Protein AF-A0A922A6X6-F1 (afdb_monomer)

Sequence (298 aa):
MRHSMVESNDSVYAQHLLVNGCGGAFAHPTHVFGGFKESHGVFYECGASYPDKQTSWKLGFKIIGKFKRENWKFDYVAGIIYYMLAFSMFPQCELNHIFEVDSKLGFLRTCFRTLWNAFIDMLEHSYVSLGAVMLLLLVAYKFAPSKVSRTKRLATAILHVSAHLVAALILMLALELGLELFIRHKLSATTSGYEHSLHDHQQYVESPEICHFPPPNGTRAAIEMLWFRHLYHGCAEIIINLMSPIFDVPKFMAVTRNNICKNGMASLSRSETVSYNVCVFVYFWPLTTFVISYVIGF

Nearest PDB structures (foldseek):
  7rtw-assembly1_A  TM=1.618E-01  e=1.318E+00  Mus musculus

Radius of gyration: 24.53 Å; Cα contacts (8 Å, |Δi|>4): 261; chains: 1; bounding box: 58×39×78 Å

Structure (mmCIF, N/CA/C/O backbone):
data_AF-A0A922A6X6-F1
#
_entry.id   AF-A0A922A6X6-F1
#
loop_
_atom_site.group_PDB
_atom_site.id
_atom_site.type_symbol
_atom_site.label_atom_id
_atom_site.label_alt_id
_atom_site.label_comp_id
_atom_site.label_asym_id
_atom_site.label_entity_id
_atom_site.label_seq_id
_atom_site.pdbx_PDB_ins_code
_atom_site.Cartn_x
_atom_site.Cartn_y
_atom_site.Cartn_z
_atom_site.occupancy
_atom_site.B_iso_or_equiv
_atom_site.auth_seq_id
_atom_site.auth_comp_id
_atom_site.auth_asym_id
_atom_site.auth_atom_id
_atom_s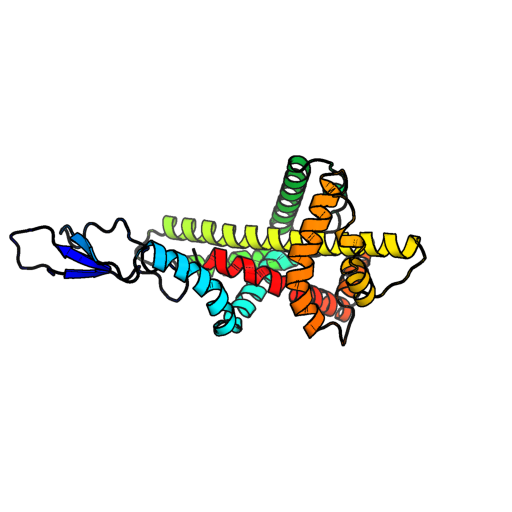ite.pdbx_PDB_model_num
ATOM 1 N N . MET A 1 1 ? -7.893 -5.029 34.201 1.00 71.50 1 MET A N 1
ATOM 2 C CA . MET A 1 1 ? -7.335 -4.126 35.233 1.00 71.50 1 MET A CA 1
ATOM 3 C C . MET A 1 1 ? -8.343 -4.003 36.365 1.00 71.50 1 MET A C 1
ATOM 5 O O . MET A 1 1 ? -9.502 -3.710 36.081 1.00 71.50 1 MET A O 1
ATOM 9 N N . ARG A 1 2 ? -7.939 -4.280 37.610 1.00 75.88 2 ARG A N 1
ATOM 10 C CA . ARG A 1 2 ? -8.780 -4.088 38.797 1.00 75.88 2 ARG A CA 1
ATOM 11 C C . ARG A 1 2 ? -8.631 -2.649 39.257 1.00 75.88 2 ARG A C 1
ATOM 13 O O . ARG A 1 2 ? -7.528 -2.228 39.602 1.00 75.88 2 ARG A O 1
ATOM 20 N N . HIS A 1 3 ? -9.750 -1.948 39.298 1.00 78.31 3 HIS A N 1
ATOM 21 C CA . HIS A 1 3 ? -9.833 -0.649 39.929 1.00 78.31 3 HIS A CA 1
ATOM 22 C C . HIS A 1 3 ? -10.637 -0.751 41.218 1.00 78.31 3 HIS A C 1
ATOM 24 O O . HIS A 1 3 ? -11.588 -1.533 41.297 1.00 78.31 3 HIS A O 1
ATOM 30 N N . SER A 1 4 ? -10.237 0.020 42.216 1.00 82.00 4 SER A N 1
ATOM 31 C CA . SER A 1 4 ? -10.935 0.158 43.486 1.00 82.00 4 SER A CA 1
ATOM 32 C C . SER A 1 4 ? -11.507 1.559 43.570 1.00 82.00 4 SER A C 1
ATOM 34 O O . SER A 1 4 ? -10.863 2.519 43.158 1.00 82.00 4 SER A O 1
ATOM 36 N N . MET A 1 5 ? -12.730 1.660 44.064 1.00 81.00 5 MET A N 1
ATOM 37 C CA . MET A 1 5 ? -13.374 2.940 44.312 1.00 81.00 5 MET A CA 1
ATOM 38 C C . MET A 1 5 ? -12.563 3.752 45.329 1.00 81.00 5 MET A C 1
ATOM 40 O O . MET A 1 5 ? -12.163 3.215 46.363 1.00 81.00 5 MET A O 1
ATOM 44 N N . VAL A 1 6 ? -12.311 5.025 45.025 1.00 80.31 6 VAL A N 1
ATOM 45 C CA . VAL A 1 6 ? -11.754 5.975 45.997 1.00 80.31 6 VAL A CA 1
ATOM 46 C C . VAL A 1 6 ? -12.897 6.350 46.938 1.00 80.31 6 VAL A C 1
ATOM 48 O O . VAL A 1 6 ? -13.979 6.673 46.450 1.00 80.31 6 VAL A O 1
ATOM 51 N N . GLU A 1 7 ? -12.688 6.213 48.251 1.00 69.44 7 GLU A N 1
ATOM 52 C CA . GLU A 1 7 ? -13.723 6.281 49.297 1.00 69.44 7 GLU A CA 1
ATOM 53 C C . GLU A 1 7 ? -14.847 7.287 48.995 1.00 69.44 7 GLU A C 1
ATOM 55 O O . GLU A 1 7 ? -14.631 8.494 48.903 1.00 69.44 7 GLU A O 1
ATOM 60 N N . SER A 1 8 ? -16.072 6.773 48.870 1.00 60.41 8 SER A N 1
ATOM 61 C CA . SER A 1 8 ? -17.296 7.571 48.846 1.00 60.41 8 SER A CA 1
ATOM 62 C C . SER A 1 8 ? -18.316 6.896 49.757 1.00 60.41 8 SER A C 1
ATOM 64 O O . SER A 1 8 ? -18.476 5.677 49.692 1.00 60.41 8 SER A O 1
ATOM 66 N N . ASN A 1 9 ? -19.010 7.681 50.583 1.00 56.94 9 ASN A N 1
ATOM 67 C CA . ASN A 1 9 ? -19.999 7.199 51.556 1.00 56.94 9 ASN A CA 1
ATOM 68 C C . ASN A 1 9 ? -21.251 6.551 50.928 1.00 56.94 9 ASN A C 1
ATOM 70 O O . ASN A 1 9 ? -22.070 6.003 51.662 1.00 56.94 9 ASN A O 1
ATOM 74 N N . ASP A 1 10 ? -21.404 6.582 49.600 1.00 58.78 10 ASP A N 1
ATOM 75 C CA . ASP A 1 10 ? -22.534 5.969 48.901 1.00 58.78 10 ASP A CA 1
ATOM 76 C C . ASP A 1 10 ? -22.231 4.523 48.477 1.00 58.78 10 ASP A C 1
ATOM 78 O O . ASP A 1 10 ? -21.486 4.257 47.531 1.00 58.78 10 ASP A O 1
ATOM 82 N N . SER A 1 11 ? -22.873 3.571 49.160 1.00 59.97 11 SER A N 1
ATOM 83 C CA . SER A 1 11 ? -22.743 2.114 48.974 1.00 59.97 11 SER A CA 1
ATOM 84 C C . SER A 1 11 ? -23.466 1.551 47.740 1.00 59.97 11 SER A C 1
ATOM 86 O O . SER A 1 11 ? -23.558 0.335 47.569 1.00 59.97 11 SER A O 1
ATOM 88 N N . VAL A 1 12 ? -24.000 2.418 46.877 1.00 71.75 12 VAL A N 1
ATOM 89 C CA . VAL A 1 12 ? -24.825 2.022 45.722 1.00 71.75 12 VAL A CA 1
ATOM 90 C C . VAL A 1 12 ? -23.965 1.549 44.539 1.00 71.75 12 VAL A C 1
ATOM 92 O O . VAL A 1 12 ? -24.450 0.831 43.664 1.00 71.75 12 VAL A O 1
ATOM 95 N N . TYR A 1 13 ? -22.680 1.913 44.508 1.00 75.31 13 TYR A N 1
ATOM 96 C CA . TYR A 1 13 ? -21.783 1.649 43.382 1.00 75.31 13 TYR A CA 1
ATOM 97 C C . TYR A 1 13 ? -20.805 0.497 43.642 1.00 75.31 13 TYR A C 1
ATOM 99 O O . TYR A 1 13 ? -20.485 0.147 44.776 1.00 75.31 13 TYR A O 1
ATOM 107 N N . ALA A 1 14 ? -20.323 -0.118 42.558 1.00 79.94 14 ALA A N 1
ATOM 108 C CA . ALA A 1 14 ? -19.426 -1.264 42.636 1.00 79.94 14 ALA A CA 1
ATOM 109 C C . ALA A 1 14 ? -18.075 -0.877 43.259 1.00 79.94 14 ALA A C 1
ATOM 111 O O . ALA A 1 14 ? -17.315 -0.107 42.684 1.00 79.94 14 ALA A O 1
ATOM 112 N N . GLN A 1 15 ? -17.724 -1.491 44.390 1.00 79.81 15 GLN A N 1
ATOM 113 C CA . GLN A 1 15 ? -16.458 -1.229 45.089 1.00 79.81 15 GLN A CA 1
ATOM 114 C C . GLN A 1 15 ? -15.214 -1.604 44.259 1.00 79.81 15 GLN A C 1
ATOM 116 O O . GLN A 1 15 ? -14.139 -1.013 44.412 1.00 79.81 15 GLN A O 1
ATOM 121 N N . HIS A 1 16 ? -15.357 -2.584 43.362 1.00 80.19 16 HIS A N 1
ATOM 122 C CA . HIS A 1 16 ? -14.312 -3.019 42.444 1.00 80.19 16 HIS A CA 1
ATOM 123 C C . HIS A 1 16 ? -14.822 -3.074 41.010 1.00 80.19 16 HIS A C 1
ATOM 125 O O . HIS A 1 16 ? -15.854 -3.683 40.732 1.00 80.19 16 HIS A O 1
ATOM 131 N N . LEU A 1 17 ? -14.044 -2.505 40.088 1.00 77.00 17 LEU A N 1
ATOM 132 C CA . LEU A 1 17 ? -14.357 -2.507 38.666 1.00 77.00 17 LEU A CA 1
ATOM 133 C C . LEU A 1 17 ? -13.261 -3.223 37.877 1.00 77.00 17 LEU A C 1
ATOM 135 O O . LEU A 1 17 ? -12.082 -2.856 37.913 1.00 77.00 17 LEU A O 1
ATOM 139 N N . LEU A 1 18 ? -13.656 -4.272 37.157 1.00 72.12 18 LEU A N 1
ATOM 140 C CA . LEU A 1 18 ? -12.786 -4.975 36.223 1.00 72.12 18 LEU A CA 1
ATOM 141 C C . LEU A 1 18 ? -12.933 -4.334 34.846 1.00 72.12 18 LEU A C 1
ATOM 143 O O . LEU A 1 18 ? -13.860 -4.628 34.098 1.00 72.12 18 LEU A O 1
ATOM 147 N N . VAL A 1 19 ? -11.995 -3.452 34.511 1.00 68.56 19 VAL A N 1
ATOM 148 C CA . VAL A 1 19 ? -11.928 -2.845 33.180 1.00 68.56 19 VAL A CA 1
ATOM 149 C C . VAL A 1 19 ? -11.088 -3.762 32.298 1.00 68.56 19 VAL A C 1
ATOM 151 O O . VAL A 1 19 ? -9.903 -3.991 32.575 1.00 68.56 19 VAL A O 1
ATOM 154 N N . ASN A 1 20 ? -11.690 -4.306 31.245 1.00 63.91 20 ASN A N 1
ATOM 155 C CA . ASN A 1 20 ? -10.934 -4.809 30.102 1.00 63.91 20 ASN A CA 1
ATOM 156 C C . ASN A 1 20 ? -10.598 -3.610 29.202 1.00 63.91 20 ASN A C 1
ATOM 158 O O . ASN A 1 20 ? -11.377 -2.664 29.143 1.00 63.91 20 ASN A O 1
ATOM 162 N N . GLY A 1 21 ? -9.465 -3.622 28.505 1.00 57.69 21 GLY A N 1
ATOM 163 C CA . GLY A 1 21 ? -8.984 -2.513 27.676 1.00 57.69 21 GLY A CA 1
ATOM 164 C C . GLY A 1 21 ? -9.874 -2.117 26.487 1.00 57.69 21 GLY A C 1
ATOM 165 O O . GLY A 1 21 ? -9.366 -1.442 25.606 1.00 57.69 21 GLY A O 1
ATOM 166 N N . CYS A 1 22 ? -11.147 -2.544 26.425 1.00 48.59 22 CYS A N 1
ATOM 167 C CA . CYS A 1 22 ? -12.136 -2.380 25.341 1.00 48.59 22 CYS A CA 1
ATOM 168 C C . CYS A 1 22 ? -11.632 -2.658 23.916 1.00 48.59 22 CYS A C 1
ATOM 170 O O . CYS A 1 22 ? -12.385 -2.479 22.962 1.00 48.59 22 CYS A O 1
ATOM 172 N N . GLY A 1 23 ? -10.402 -3.142 23.761 1.00 47.22 23 GLY A N 1
ATOM 173 C CA . GLY A 1 23 ? -9.891 -3.680 22.524 1.00 47.22 23 GLY A CA 1
ATOM 174 C C . GLY A 1 23 ? -10.610 -4.984 22.251 1.00 47.22 23 GLY A C 1
ATOM 175 O O . GLY A 1 23 ? -10.273 -6.021 22.823 1.00 47.22 23 GLY A O 1
ATOM 176 N N . GLY A 1 24 ? -11.635 -4.923 21.406 1.00 42.31 24 GLY A N 1
ATOM 177 C CA . GLY A 1 24 ? -12.126 -6.115 20.741 1.00 42.31 24 GLY A CA 1
ATOM 178 C C . GLY A 1 24 ? -10.953 -6.861 20.098 1.00 42.31 24 GLY A C 1
ATOM 179 O O . GLY A 1 24 ? -9.994 -6.248 19.642 1.00 42.31 24 GLY A O 1
ATOM 180 N N . ALA A 1 25 ? -11.034 -8.188 20.131 1.00 43.97 25 ALA A N 1
ATOM 181 C CA . ALA A 1 25 ? -10.366 -9.104 19.216 1.00 43.97 25 ALA A CA 1
ATOM 182 C C . ALA A 1 25 ? -8.934 -8.704 18.755 1.00 43.97 25 ALA A C 1
ATOM 184 O O . ALA A 1 25 ? -8.722 -8.208 17.656 1.00 43.97 25 ALA A O 1
ATOM 185 N N . PHE A 1 26 ? -7.951 -9.081 19.583 1.00 50.88 26 PHE A N 1
ATOM 186 C CA . PHE A 1 26 ? -6.649 -9.646 19.174 1.00 50.88 26 PHE A CA 1
ATOM 187 C C . PHE A 1 26 ? -5.415 -8.760 18.935 1.00 50.88 26 PHE A C 1
ATOM 189 O O . PHE A 1 26 ? -4.343 -9.349 18.805 1.00 50.88 26 PHE A O 1
ATOM 196 N N . ALA A 1 27 ? -5.471 -7.425 18.974 1.00 46.50 27 ALA A N 1
ATOM 197 C CA . ALA A 1 27 ? -4.246 -6.630 18.743 1.00 46.50 27 ALA A CA 1
ATOM 198 C C . ALA A 1 27 ? -4.005 -5.426 19.667 1.00 46.50 27 ALA A C 1
ATOM 200 O O . ALA A 1 27 ? -2.890 -4.908 19.709 1.00 46.50 27 ALA A O 1
ATOM 201 N N . HIS A 1 28 ? -4.973 -5.027 20.488 1.00 53.31 28 HIS A N 1
ATOM 202 C CA . HIS A 1 28 ? -4.741 -3.925 21.416 1.00 53.31 28 HIS A CA 1
ATOM 203 C C . HIS A 1 28 ? -3.983 -4.389 22.671 1.00 53.31 28 HIS A C 1
ATOM 205 O O . HIS A 1 28 ? -4.237 -5.490 23.177 1.00 53.31 28 HIS A O 1
ATOM 211 N N . PRO A 1 29 ? -3.088 -3.554 23.236 1.00 50.56 29 PRO A N 1
ATOM 212 C CA . PRO A 1 29 ? -2.546 -3.794 24.566 1.00 50.56 29 PRO A CA 1
ATOM 213 C C . PRO A 1 29 ? -3.699 -4.035 25.543 1.00 50.56 29 PRO A C 1
ATOM 215 O O . PRO A 1 29 ? -4.689 -3.307 25.526 1.00 50.56 29 PRO A O 1
ATOM 218 N N . THR A 1 30 ? -3.573 -4.991 26.464 1.00 53.16 30 THR A N 1
ATOM 219 C CA . THR A 1 30 ? -4.605 -5.214 27.502 1.00 53.16 30 THR A CA 1
ATOM 220 C C . THR A 1 30 ? -4.814 -3.993 28.419 1.00 53.16 30 THR A C 1
ATOM 222 O O . THR A 1 30 ? -5.726 -3.993 29.245 1.00 53.16 30 THR A O 1
ATOM 225 N N . HIS A 1 31 ? -3.992 -2.945 28.263 1.00 56.44 31 HIS A N 1
ATOM 226 C CA . HIS A 1 31 ? -4.016 -1.686 29.010 1.00 56.44 31 HIS A CA 1
ATOM 227 C C . HIS A 1 31 ? -4.144 -0.471 28.082 1.00 56.44 31 HIS A C 1
ATOM 229 O O . HIS A 1 31 ? -3.203 0.307 27.942 1.00 56.44 31 HIS A O 1
ATOM 235 N N . VAL A 1 32 ? -5.300 -0.280 27.444 1.00 51.25 32 VAL A N 1
ATOM 236 C CA . VAL A 1 32 ? -5.561 0.953 26.664 1.00 51.25 32 VAL A CA 1
ATOM 237 C C . VAL A 1 32 ? -6.058 2.107 27.552 1.00 51.25 32 VAL A C 1
ATOM 239 O O . VAL A 1 32 ? -6.014 3.264 27.154 1.00 51.25 32 VAL A O 1
ATOM 242 N N . PHE A 1 33 ? -6.433 1.842 28.809 1.00 56.62 33 PHE A N 1
ATOM 243 C CA . PHE A 1 33 ? -6.951 2.871 29.718 1.00 56.62 33 PHE A CA 1
ATOM 244 C C . PHE A 1 33 ? -6.064 3.120 30.935 1.00 56.62 33 PHE A C 1
ATOM 246 O O . PHE A 1 33 ? -6.513 3.023 32.072 1.00 56.62 33 PHE A O 1
ATOM 253 N N . GLY A 1 34 ? -4.812 3.524 30.711 1.00 56.50 34 GLY A N 1
ATOM 254 C CA . GLY A 1 34 ? -3.978 4.050 31.803 1.00 56.50 34 GLY A CA 1
ATOM 255 C C . GLY A 1 34 ? -4.545 5.320 32.465 1.00 56.50 34 GLY A C 1
ATOM 256 O O . GLY A 1 34 ? -4.043 5.736 33.501 1.00 56.50 34 GLY A O 1
ATOM 257 N N . GLY A 1 35 ? -5.568 5.940 31.862 1.00 59.09 35 GLY A N 1
ATOM 258 C CA . GLY A 1 35 ? -6.251 7.132 32.364 1.00 59.09 35 GLY A CA 1
ATOM 259 C C . GLY A 1 35 ? -7.715 6.921 32.758 1.00 59.09 35 GLY A C 1
ATOM 260 O O . GLY A 1 35 ? -8.424 7.913 32.897 1.00 59.09 35 GLY A O 1
ATOM 261 N N . PHE A 1 36 ? -8.199 5.679 32.902 1.00 72.00 36 PHE A N 1
ATOM 262 C CA . PHE A 1 36 ? -9.541 5.458 33.453 1.00 72.00 36 PHE A CA 1
ATOM 263 C C . PHE A 1 36 ? -9.550 5.869 34.924 1.00 72.00 36 PHE A C 1
ATOM 265 O O . PHE A 1 36 ? -8.834 5.290 35.736 1.00 72.00 36 PHE A O 1
ATOM 272 N N . LYS A 1 37 ? -10.335 6.899 35.240 1.00 75.06 37 LYS A N 1
ATOM 273 C CA . LYS A 1 37 ? -10.433 7.458 36.591 1.00 75.06 37 LYS A CA 1
ATOM 274 C C . LYS A 1 37 ? -11.858 7.525 37.106 1.00 75.06 37 LYS A C 1
ATOM 276 O O . LYS A 1 37 ? -12.025 7.657 38.306 1.00 75.06 37 LYS A O 1
ATOM 281 N N . GLU A 1 38 ? -12.863 7.446 36.237 1.00 80.31 38 GLU A N 1
ATOM 282 C CA . GLU A 1 38 ? -14.249 7.704 36.614 1.00 80.31 38 GLU A CA 1
ATOM 283 C C . GLU A 1 38 ? -15.222 6.805 35.843 1.00 80.31 38 GLU A C 1
ATOM 285 O O . GLU A 1 38 ? -15.046 6.548 34.649 1.00 80.31 38 GLU A O 1
ATOM 290 N N . SER A 1 39 ? -16.262 6.334 36.528 1.00 79.69 39 SER A N 1
ATOM 291 C CA . SER A 1 39 ? -17.401 5.634 35.936 1.00 79.69 39 SER A CA 1
ATOM 292 C C . SER A 1 39 ? -18.653 5.917 36.753 1.00 79.69 39 SER A C 1
ATOM 294 O O . SER A 1 39 ? -18.630 5.790 37.974 1.00 79.69 39 SER A O 1
ATOM 296 N N . HIS A 1 40 ? -19.744 6.292 36.079 1.00 80.38 40 HIS A N 1
ATOM 297 C CA . HIS A 1 40 ? -21.024 6.637 36.714 1.00 80.38 40 HIS A CA 1
ATOM 298 C C . HIS A 1 40 ? -20.897 7.707 37.822 1.00 80.38 40 HIS A C 1
ATOM 300 O O . HIS A 1 40 ? -21.581 7.623 38.835 1.00 80.38 40 HIS A O 1
ATOM 306 N N . GLY A 1 41 ? -20.013 8.701 37.646 1.00 77.62 41 GLY A N 1
ATOM 307 C CA . GLY A 1 41 ? -19.801 9.782 38.621 1.00 77.62 41 GLY A CA 1
ATOM 308 C C . GLY A 1 41 ? -18.892 9.425 39.802 1.00 77.62 41 GLY A C 1
ATOM 309 O O . GLY A 1 41 ? -18.668 10.264 40.669 1.00 77.62 41 GLY A O 1
ATOM 310 N N . VAL A 1 42 ? -18.368 8.195 39.853 1.00 80.69 42 VAL A N 1
ATOM 311 C CA . VAL A 1 42 ? -17.511 7.701 40.938 1.00 80.69 42 VAL A CA 1
ATOM 312 C C . VAL A 1 42 ? -16.073 7.556 40.462 1.00 80.69 42 VAL A C 1
ATOM 314 O O . VAL A 1 42 ? -15.829 7.013 39.380 1.00 80.69 42 VAL A O 1
ATOM 317 N N . PHE A 1 43 ? -15.124 7.992 41.295 1.00 84.38 43 PHE A N 1
ATOM 318 C CA . PHE A 1 43 ? -13.697 7.868 41.021 1.00 84.38 43 PHE A CA 1
ATOM 319 C C . PHE A 1 43 ? -13.139 6.498 41.410 1.00 84.38 43 PHE A C 1
ATOM 321 O O . PHE A 1 43 ? -13.453 5.937 42.460 1.00 84.38 43 PHE A O 1
ATOM 328 N N . TYR A 1 44 ? -12.261 5.979 40.560 1.00 83.75 44 TYR A N 1
ATOM 329 C CA . TYR A 1 44 ? -11.630 4.679 40.703 1.00 83.75 44 TYR A CA 1
ATOM 330 C C . TYR A 1 44 ? -10.115 4.795 40.532 1.00 83.75 44 TYR A C 1
ATOM 332 O O . TYR A 1 44 ? -9.631 5.429 39.594 1.00 83.75 44 TYR A O 1
ATOM 340 N N . GLU A 1 45 ? -9.366 4.115 41.395 1.00 83.56 45 GLU A N 1
ATOM 341 C CA . GLU A 1 45 ? -7.915 3.983 41.308 1.00 83.56 45 GLU A CA 1
ATOM 342 C C . GLU A 1 45 ? -7.528 2.579 40.829 1.00 83.56 45 GLU A C 1
ATOM 344 O O . GLU A 1 45 ? -8.067 1.569 41.288 1.00 83.56 45 GLU A O 1
ATOM 349 N N . CYS A 1 46 ? -6.594 2.491 39.879 1.00 77.81 46 CYS A N 1
ATOM 350 C CA . CYS A 1 46 ? -6.095 1.212 39.378 1.00 77.81 46 CYS A CA 1
ATOM 351 C C . CYS A 1 46 ? -5.185 0.549 40.422 1.00 77.81 46 CYS A C 1
ATOM 353 O O . CYS A 1 46 ? -4.003 0.868 40.507 1.00 77.81 46 CYS A O 1
ATOM 355 N N . GLY A 1 47 ? -5.718 -0.412 41.179 1.00 75.31 47 GLY A N 1
ATOM 356 C CA . GLY A 1 47 ? -4.960 -1.118 42.215 1.00 75.31 47 GLY A CA 1
ATOM 357 C C . GLY A 1 47 ? -4.084 -2.257 41.683 1.00 75.31 47 GLY A C 1
ATOM 358 O O . GLY A 1 47 ? -2.996 -2.489 42.196 1.00 75.31 47 GLY A O 1
ATOM 359 N N . ALA A 1 48 ? -4.537 -2.988 40.655 1.00 76.38 48 ALA A N 1
ATOM 360 C CA . ALA A 1 48 ? -3.762 -4.094 40.085 1.00 76.38 48 ALA A CA 1
ATOM 361 C C . ALA A 1 48 ? -4.043 -4.314 38.593 1.00 76.38 48 ALA A C 1
ATOM 363 O O . ALA A 1 48 ? -5.183 -4.268 38.121 1.00 76.38 48 ALA A O 1
ATOM 364 N N . SER A 1 49 ? -2.995 -4.642 37.842 1.00 74.19 49 SER A N 1
ATOM 365 C CA . SER A 1 49 ? -3.060 -4.898 36.405 1.00 74.19 49 SER A CA 1
ATOM 366 C C . SER A 1 49 ? -2.353 -6.217 36.084 1.00 74.19 49 SER A C 1
ATOM 368 O O . SER A 1 49 ? -1.191 -6.374 36.447 1.00 74.19 49 SER A O 1
ATOM 370 N N . TYR A 1 50 ? -3.034 -7.152 35.416 1.00 67.25 50 TYR A N 1
ATOM 371 C CA . TYR A 1 50 ? -2.437 -8.415 34.972 1.00 67.25 50 TYR A CA 1
ATOM 372 C C . TYR A 1 50 ? -2.616 -8.604 33.455 1.00 67.25 50 TYR A C 1
ATOM 374 O O . TYR A 1 50 ? -3.755 -8.499 32.986 1.00 67.25 50 TYR A O 1
ATOM 382 N N . PRO A 1 51 ? -1.540 -8.888 32.692 1.00 72.81 51 PRO A N 1
ATOM 383 C CA . PRO A 1 51 ? -0.128 -8.720 33.086 1.00 72.81 51 PRO A CA 1
ATOM 384 C C . PRO A 1 51 ? 0.186 -7.246 33.420 1.00 72.81 51 PRO A C 1
ATOM 386 O O . PRO A 1 51 ? -0.665 -6.392 33.192 1.00 72.81 51 PRO A O 1
ATOM 389 N N . ASP A 1 52 ? 1.362 -6.903 33.955 1.00 74.56 52 ASP A N 1
ATOM 390 C CA . ASP A 1 52 ? 1.731 -5.487 34.139 1.00 74.56 52 ASP A CA 1
ATOM 391 C C . ASP A 1 52 ? 1.815 -4.745 32.786 1.00 74.56 52 ASP A C 1
ATOM 393 O O . ASP A 1 52 ? 1.846 -5.364 31.714 1.00 74.56 52 ASP A O 1
ATOM 397 N N . LYS A 1 53 ? 1.828 -3.405 32.809 1.00 72.00 53 LYS A N 1
ATOM 398 C CA . LYS A 1 53 ? 1.800 -2.580 31.588 1.00 72.00 53 LYS A CA 1
ATOM 399 C C . LYS A 1 53 ? 2.953 -2.898 30.633 1.00 72.00 53 LYS A C 1
ATOM 401 O O . LYS A 1 53 ? 2.734 -2.979 29.425 1.00 72.00 53 LYS A O 1
ATOM 406 N N . GLN A 1 54 ? 4.162 -3.093 31.154 1.00 75.31 54 GLN A N 1
ATOM 407 C C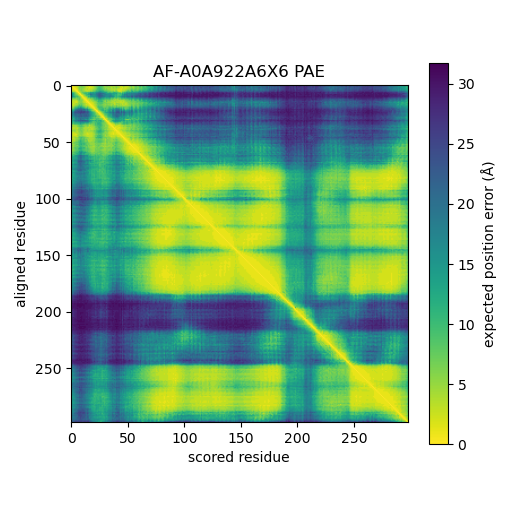A . GLN A 1 54 ? 5.345 -3.342 30.337 1.00 75.31 54 GLN A CA 1
ATOM 408 C C . GLN A 1 54 ? 5.302 -4.746 29.728 1.00 75.31 54 GLN A C 1
ATOM 410 O O . GLN A 1 54 ? 5.590 -4.918 28.541 1.00 75.31 54 GLN A O 1
ATOM 415 N N . THR A 1 55 ? 4.896 -5.744 30.513 1.00 76.69 55 THR A N 1
ATOM 416 C CA . THR A 1 55 ? 4.725 -7.122 30.041 1.00 76.69 55 THR A CA 1
ATOM 417 C C . THR A 1 55 ? 3.613 -7.230 29.004 1.00 76.69 55 THR A C 1
ATOM 419 O O . THR A 1 55 ? 3.807 -7.875 27.978 1.00 76.69 55 THR A O 1
ATOM 422 N N . SER A 1 56 ? 2.483 -6.552 29.204 1.00 72.69 56 SER A N 1
ATOM 423 C CA . SER A 1 56 ? 1.404 -6.473 28.212 1.00 72.69 56 SER A CA 1
ATOM 424 C C . SER A 1 56 ? 1.866 -5.847 26.900 1.00 72.69 56 SER A C 1
ATOM 426 O O . SER A 1 56 ? 1.566 -6.373 25.833 1.00 72.69 56 SER A O 1
ATOM 428 N N . TRP A 1 57 ? 2.647 -4.765 26.964 1.00 69.44 57 TRP A N 1
ATOM 429 C CA . TRP A 1 57 ? 3.168 -4.102 25.770 1.00 69.44 57 TRP A CA 1
ATOM 430 C C . TRP A 1 57 ? 4.113 -5.026 24.990 1.00 69.44 57 TRP A C 1
ATOM 432 O O . TRP A 1 57 ? 3.947 -5.219 23.787 1.00 69.44 57 TRP A O 1
ATOM 442 N N . LYS A 1 58 ? 5.036 -5.702 25.689 1.00 73.81 58 LYS A N 1
ATOM 443 C CA . LYS A 1 58 ? 5.907 -6.737 25.100 1.00 73.81 58 LYS A CA 1
ATOM 444 C C . LYS A 1 58 ? 5.107 -7.906 24.517 1.00 73.81 58 LYS A C 1
ATOM 446 O O . LYS A 1 58 ? 5.478 -8.445 23.475 1.00 73.81 58 LYS A O 1
ATOM 451 N N . LEU A 1 59 ? 4.028 -8.311 25.185 1.00 70.12 59 LEU A N 1
ATOM 452 C CA . LEU A 1 59 ? 3.155 -9.382 24.722 1.00 70.12 59 LEU A CA 1
ATOM 453 C C . LEU A 1 59 ? 2.373 -8.961 23.473 1.00 70.12 59 LEU A C 1
ATOM 455 O O . LEU A 1 59 ? 2.286 -9.760 22.549 1.00 70.12 59 LEU A O 1
ATOM 459 N N . GLY A 1 60 ? 1.902 -7.713 23.394 1.00 67.06 60 GLY A N 1
ATOM 460 C CA . GLY A 1 60 ? 1.251 -7.147 22.210 1.00 67.06 60 GLY A CA 1
ATOM 461 C C . GLY A 1 60 ? 2.119 -7.275 20.956 1.00 67.06 60 GLY A C 1
ATOM 462 O O . GLY A 1 60 ? 1.670 -7.821 19.951 1.00 67.06 60 GLY A O 1
ATOM 463 N N . PHE A 1 61 ? 3.406 -6.919 21.040 1.00 65.00 61 PHE A N 1
ATOM 464 C CA . PHE A 1 61 ? 4.340 -7.103 19.918 1.00 65.00 61 PHE A CA 1
ATOM 465 C C . PHE A 1 61 ? 4.548 -8.569 19.524 1.00 65.00 61 PHE A C 1
ATOM 467 O O . PHE A 1 61 ? 4.663 -8.883 18.342 1.00 65.00 61 PHE A O 1
ATOM 474 N N . LYS A 1 62 ? 4.577 -9.491 20.492 1.00 66.38 62 LYS A N 1
ATOM 475 C CA . LYS A 1 62 ? 4.690 -10.932 20.203 1.00 66.38 62 LYS A CA 1
ATOM 476 C C . LYS A 1 62 ? 3.399 -11.515 19.620 1.00 66.38 62 LYS A C 1
ATOM 478 O O . LYS A 1 62 ? 3.462 -12.443 18.812 1.00 66.38 62 LYS A O 1
ATOM 483 N N . ILE A 1 63 ? 2.242 -10.977 20.008 1.00 62.66 63 ILE A N 1
ATOM 484 C CA . ILE A 1 63 ? 0.935 -11.382 19.485 1.00 62.66 63 ILE A CA 1
ATOM 485 C C . ILE A 1 63 ? 0.832 -11.057 17.998 1.00 62.66 63 ILE A C 1
ATOM 487 O O . ILE A 1 63 ? 0.299 -11.886 17.277 1.00 62.66 63 ILE A O 1
ATOM 491 N N . ILE A 1 64 ? 1.423 -9.960 17.513 1.00 57.62 64 ILE A N 1
ATOM 492 C CA . ILE A 1 64 ? 1.432 -9.624 16.079 1.00 57.62 64 ILE A CA 1
ATOM 493 C C . ILE A 1 64 ? 1.958 -10.790 15.223 1.00 57.62 64 ILE A C 1
ATOM 495 O O . ILE A 1 64 ? 1.308 -11.199 14.264 1.00 57.62 64 ILE A O 1
ATOM 499 N N . GLY A 1 65 ? 3.101 -11.381 15.588 1.00 59.97 65 GLY A N 1
ATOM 500 C CA . GLY A 1 65 ? 3.664 -12.517 14.848 1.00 59.97 65 GLY A CA 1
ATOM 501 C C . GLY A 1 65 ? 2.831 -13.798 14.971 1.00 59.97 65 GLY A C 1
ATOM 502 O O . GLY A 1 65 ? 2.637 -14.514 13.991 1.00 59.97 65 GLY A O 1
ATOM 503 N N . LYS A 1 66 ? 2.298 -14.085 16.166 1.00 64.19 66 LYS A N 1
ATOM 504 C CA . LYS A 1 66 ? 1.472 -15.279 16.412 1.00 64.19 66 LYS A CA 1
ATOM 505 C C . LYS A 1 66 ? 0.100 -15.178 15.736 1.00 64.19 66 LYS A C 1
ATOM 507 O O . LYS A 1 66 ? -0.393 -16.172 15.219 1.00 64.19 66 LYS A O 1
ATOM 512 N N . PHE A 1 67 ? -0.488 -13.985 15.702 1.00 62.53 67 PHE A N 1
ATOM 513 C CA . PHE A 1 67 ? -1.775 -13.700 15.075 1.00 62.53 67 PHE A CA 1
ATOM 514 C C . PHE A 1 67 ? -1.754 -14.055 13.592 1.00 62.53 67 PHE A C 1
ATOM 516 O O . PHE A 1 67 ? -2.652 -14.763 13.148 1.00 62.53 67 PHE A O 1
ATOM 523 N N . LYS A 1 68 ? -0.700 -13.652 12.870 1.00 62.66 68 LYS A N 1
ATOM 524 C CA . LYS A 1 68 ? -0.507 -13.965 11.444 1.00 62.66 68 LYS A CA 1
ATOM 525 C C . LYS A 1 68 ? -0.614 -15.458 11.153 1.00 62.66 68 LYS A C 1
ATOM 527 O O . LYS A 1 68 ? -1.318 -15.874 10.240 1.00 62.66 68 LYS A O 1
ATOM 532 N N . ARG A 1 69 ? 0.049 -16.281 11.969 1.00 65.94 69 ARG A N 1
ATOM 533 C CA . ARG A 1 69 ? 0.042 -17.737 11.790 1.00 65.94 69 ARG A CA 1
ATOM 534 C C . ARG A 1 69 ? -1.353 -18.336 11.971 1.00 65.94 69 ARG A C 1
ATOM 536 O O . ARG A 1 69 ? -1.740 -19.215 11.211 1.00 65.94 69 ARG A O 1
ATOM 543 N N . GLU A 1 70 ? -2.106 -17.854 12.956 1.00 68.44 70 GLU A N 1
ATOM 544 C CA . GLU A 1 70 ? -3.439 -18.385 13.266 1.00 68.44 70 GLU A CA 1
ATOM 545 C C . GLU A 1 70 ? -4.549 -17.766 12.381 1.00 68.44 70 GLU A C 1
ATOM 547 O O . GLU A 1 70 ? -5.586 -18.390 12.169 1.00 68.44 70 GLU A O 1
ATOM 552 N N . ASN A 1 71 ? -4.339 -16.562 11.828 1.00 66.19 71 ASN A N 1
ATOM 553 C CA . ASN A 1 71 ? -5.356 -15.761 11.124 1.00 66.19 71 ASN A CA 1
ATOM 554 C C . ASN A 1 71 ? -4.972 -15.410 9.678 1.00 66.19 71 ASN A C 1
ATOM 556 O O . ASN A 1 71 ? -5.433 -14.407 9.139 1.00 66.19 71 ASN A O 1
ATOM 560 N N . TRP A 1 72 ? -4.190 -16.257 9.012 1.00 72.75 72 TRP A N 1
ATOM 561 C CA . TRP A 1 72 ? -3.733 -16.038 7.631 1.00 72.75 72 TRP A CA 1
ATOM 562 C C . TRP A 1 72 ? -4.869 -15.741 6.624 1.00 72.75 72 TRP A C 1
ATOM 564 O O . TRP A 1 72 ? -4.659 -15.060 5.623 1.00 72.75 72 TRP A O 1
ATOM 574 N N . LYS A 1 73 ? -6.102 -16.203 6.893 1.00 78.56 73 LYS A N 1
ATOM 575 C CA . LYS A 1 73 ? -7.298 -15.884 6.087 1.00 78.56 73 LYS A CA 1
ATOM 576 C C . LYS A 1 73 ? -7.648 -14.394 6.117 1.00 78.56 73 LYS A C 1
ATOM 578 O O . LYS A 1 73 ? -8.085 -13.848 5.108 1.00 78.56 73 LYS A O 1
ATOM 583 N N . PHE A 1 74 ? -7.473 -13.746 7.267 1.00 74.31 74 PHE A N 1
ATOM 584 C CA . PHE A 1 74 ? -7.678 -12.307 7.408 1.00 74.31 74 PHE A CA 1
ATOM 585 C C . PHE A 1 74 ? -6.625 -11.536 6.613 1.00 74.31 74 PHE A C 1
ATOM 587 O O . PHE A 1 74 ? -6.978 -10.619 5.875 1.00 74.31 74 PHE A O 1
ATOM 594 N N . ASP A 1 75 ? -5.366 -11.976 6.679 1.00 76.56 75 ASP A N 1
ATOM 595 C CA . ASP A 1 75 ? -4.276 -11.394 5.892 1.00 76.56 75 ASP A CA 1
ATOM 596 C C . ASP A 1 75 ? -4.539 -11.519 4.385 1.00 76.56 75 ASP A C 1
ATOM 598 O O . ASP A 1 75 ? -4.246 -10.589 3.640 1.00 76.56 75 ASP A O 1
ATOM 602 N N . TYR A 1 76 ? -5.140 -12.621 3.922 1.00 82.31 76 TYR A N 1
ATOM 603 C CA . TYR A 1 76 ? -5.552 -12.777 2.520 1.00 82.31 76 TYR A CA 1
ATOM 604 C C . TYR A 1 76 ? -6.621 -11.767 2.094 1.00 82.31 76 TYR A C 1
ATOM 606 O O . TYR A 1 76 ? -6.460 -11.075 1.090 1.00 82.31 76 TYR A O 1
ATOM 614 N N . VAL A 1 77 ? -7.703 -11.645 2.870 1.00 86.94 77 VAL A N 1
ATOM 615 C CA . VAL A 1 77 ? -8.793 -10.699 2.572 1.00 86.94 77 VAL A CA 1
ATOM 616 C C . VAL A 1 77 ? -8.285 -9.260 2.601 1.00 86.94 77 VAL A C 1
ATOM 618 O O . VAL A 1 77 ? -8.581 -8.476 1.701 1.00 86.94 77 VAL A O 1
ATOM 621 N N . ALA A 1 78 ? -7.491 -8.912 3.610 1.00 84.44 78 ALA A N 1
ATOM 622 C CA . ALA A 1 78 ? -6.898 -7.590 3.717 1.00 84.44 78 ALA A CA 1
ATOM 623 C C . ALA A 1 78 ? -5.890 -7.324 2.582 1.00 84.44 78 ALA A C 1
ATOM 625 O O . ALA A 1 78 ? -5.875 -6.219 2.042 1.00 84.44 78 ALA A O 1
ATOM 626 N N . GLY A 1 79 ? -5.139 -8.338 2.139 1.00 89.19 79 GLY A N 1
ATOM 627 C CA . GLY A 1 79 ? -4.295 -8.266 0.948 1.00 89.19 79 GLY A CA 1
ATOM 628 C C . GLY A 1 79 ? -5.082 -7.951 -0.324 1.00 89.19 79 GLY A C 1
ATOM 629 O O . GLY A 1 79 ? -4.674 -7.078 -1.087 1.00 89.19 79 GLY A O 1
ATOM 630 N N . ILE A 1 80 ? -6.248 -8.581 -0.525 1.00 92.88 80 ILE A N 1
ATOM 631 C CA . ILE A 1 80 ? -7.154 -8.252 -1.641 1.00 92.88 80 ILE A CA 1
ATOM 632 C C . ILE A 1 80 ? -7.619 -6.798 -1.545 1.00 92.88 80 ILE A C 1
ATOM 634 O O . ILE A 1 80 ? -7.573 -6.082 -2.540 1.00 92.88 80 ILE A O 1
ATOM 638 N N . ILE A 1 81 ? -8.042 -6.342 -0.362 1.00 92.62 81 ILE A N 1
ATOM 639 C CA . ILE A 1 81 ? -8.506 -4.960 -0.168 1.00 92.62 81 ILE A CA 1
ATOM 640 C C . ILE A 1 81 ? -7.393 -3.968 -0.516 1.00 92.62 81 ILE A C 1
ATOM 642 O O . ILE A 1 81 ? -7.616 -3.051 -1.300 1.00 92.62 81 ILE A O 1
ATOM 646 N N . TYR A 1 82 ? -6.187 -4.164 0.019 1.00 94.06 82 TYR A N 1
ATOM 647 C CA . TYR A 1 82 ? -5.045 -3.294 -0.260 1.00 94.06 82 TYR A CA 1
ATOM 648 C C . TYR A 1 82 ? -4.652 -3.318 -1.735 1.00 94.06 82 TYR A C 1
ATOM 650 O O . TYR A 1 82 ? -4.320 -2.275 -2.297 1.00 94.06 82 TYR A O 1
ATOM 658 N N . TYR A 1 83 ? -4.703 -4.491 -2.370 1.00 95.56 83 TYR A N 1
ATOM 659 C CA . TYR A 1 83 ? -4.418 -4.606 -3.792 1.00 95.56 83 TYR A CA 1
ATOM 660 C C . TYR A 1 83 ? -5.449 -3.837 -4.610 1.00 95.56 83 TYR A C 1
ATOM 662 O O . TYR A 1 83 ? -5.061 -3.068 -5.476 1.00 95.56 83 TYR A O 1
ATOM 670 N N . MET A 1 84 ? -6.739 -3.942 -4.281 1.00 96.50 84 MET A N 1
ATOM 671 C CA . MET A 1 84 ? -7.794 -3.169 -4.940 1.00 96.50 84 MET A CA 1
ATOM 672 C C . MET A 1 84 ? -7.627 -1.660 -4.738 1.00 96.50 84 MET A C 1
ATOM 674 O O . MET A 1 84 ? -7.862 -0.906 -5.675 1.00 96.50 84 MET A O 1
ATOM 678 N N . LEU A 1 85 ? -7.169 -1.207 -3.564 1.00 96.12 85 LEU A N 1
ATOM 679 C CA . LEU A 1 85 ? -6.865 0.210 -3.326 1.00 96.12 85 LEU A CA 1
ATOM 680 C C . LEU A 1 85 ? -5.756 0.723 -4.257 1.00 96.12 85 LEU A C 1
ATOM 682 O O . LEU A 1 85 ? -5.868 1.826 -4.781 1.00 96.12 85 LEU A O 1
ATOM 686 N N . ALA A 1 86 ? -4.717 -0.075 -4.511 1.00 95.94 86 ALA A N 1
ATOM 687 C CA . ALA A 1 86 ? -3.587 0.311 -5.360 1.00 95.94 86 ALA A CA 1
ATOM 688 C C . ALA A 1 86 ? -3.680 -0.187 -6.816 1.00 95.94 86 ALA A C 1
ATOM 690 O O . ALA A 1 86 ? -2.804 0.127 -7.616 1.00 95.94 86 ALA A O 1
ATOM 691 N N . PHE A 1 87 ? -4.719 -0.949 -7.170 1.00 95.25 87 PHE A N 1
ATOM 692 C CA . PHE A 1 87 ? -4.809 -1.729 -8.409 1.00 95.25 87 PHE A CA 1
ATOM 693 C C . PHE A 1 87 ? -4.535 -0.897 -9.656 1.00 95.25 87 PHE A C 1
ATOM 695 O O . PHE A 1 87 ? -3.714 -1.266 -10.490 1.00 95.25 87 PHE A O 1
ATOM 702 N N . SER A 1 88 ? -5.200 0.252 -9.761 1.00 93.94 88 SER A N 1
ATOM 703 C CA . SER A 1 88 ? -5.103 1.111 -10.937 1.00 93.94 88 SER A CA 1
ATOM 704 C C . SER A 1 88 ? -3.760 1.826 -11.067 1.00 93.94 88 SER A C 1
ATOM 706 O O . SER A 1 88 ? -3.518 2.432 -12.100 1.00 93.94 88 SER A O 1
ATOM 708 N N . MET A 1 89 ? -2.901 1.758 -10.048 1.00 93.94 89 MET A N 1
ATOM 709 C CA . MET A 1 89 ? -1.584 2.394 -10.038 1.00 93.94 89 MET A CA 1
ATOM 710 C C . MET A 1 89 ? -0.471 1.467 -10.532 1.00 93.94 89 MET A C 1
ATOM 712 O O . MET A 1 89 ? 0.675 1.892 -10.630 1.00 93.94 89 MET A O 1
ATOM 716 N N . PHE A 1 90 ? -0.765 0.204 -10.834 1.00 93.25 90 PHE A N 1
ATOM 717 C CA . PHE A 1 90 ? 0.213 -0.701 -11.429 1.00 93.25 90 PHE A CA 1
ATOM 718 C C . PHE A 1 90 ? 0.115 -0.701 -12.964 1.00 93.25 90 PHE A C 1
ATOM 720 O O . PHE A 1 90 ? -0.998 -0.770 -13.489 1.00 93.25 90 PHE A O 1
ATOM 727 N N . PRO A 1 91 ? 1.246 -0.745 -13.697 1.00 92.81 91 PRO A N 1
ATOM 728 C CA . PRO A 1 91 ? 2.625 -0.491 -13.252 1.00 9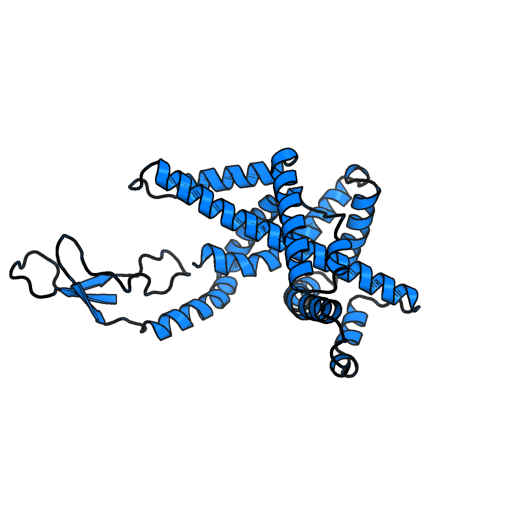2.81 91 PRO A CA 1
ATOM 729 C C . PRO A 1 91 ? 2.963 1.004 -13.130 1.00 92.81 91 PRO A C 1
ATOM 731 O O . PRO A 1 91 ? 2.348 1.846 -13.781 1.00 92.81 91 PRO A O 1
ATOM 734 N N . GLN A 1 92 ? 4.030 1.326 -12.395 1.00 91.94 92 GLN A N 1
ATOM 735 C CA . GLN A 1 92 ? 4.615 2.671 -12.375 1.00 91.94 92 GLN A CA 1
ATOM 736 C C . GLN A 1 92 ? 5.788 2.738 -13.355 1.00 91.94 92 GLN A C 1
ATOM 738 O O . GLN A 1 92 ? 6.827 2.131 -13.118 1.00 91.94 92 GLN A O 1
ATOM 743 N N . CYS A 1 93 ? 5.647 3.474 -14.457 1.00 88.31 93 CYS A N 1
ATOM 744 C CA . CYS A 1 93 ? 6.625 3.452 -15.554 1.00 88.31 93 CYS A CA 1
ATOM 745 C C . CYS A 1 93 ? 7.795 4.430 -15.398 1.00 88.31 93 CYS A C 1
ATOM 747 O O . CYS A 1 93 ? 8.885 4.181 -15.911 1.00 88.31 93 CYS A O 1
ATOM 749 N N . GLU A 1 94 ? 7.599 5.516 -14.657 1.00 84.75 94 GLU A N 1
ATOM 750 C CA . GLU A 1 94 ? 8.616 6.539 -14.430 1.00 84.75 94 GLU A CA 1
ATOM 751 C C . GLU A 1 94 ? 9.139 6.432 -12.998 1.00 84.75 94 GLU A C 1
ATOM 753 O O . GLU A 1 94 ? 8.609 7.059 -12.090 1.00 84.75 94 GLU A O 1
ATOM 758 N N . LEU A 1 95 ? 10.163 5.602 -12.780 1.00 85.69 95 LEU A N 1
ATOM 759 C CA . LEU A 1 95 ? 10.808 5.443 -11.463 1.00 85.69 95 LEU A CA 1
ATOM 760 C C . LEU A 1 95 ? 12.302 5.766 -11.482 1.00 85.69 95 LEU A C 1
ATOM 762 O O . LEU A 1 95 ? 12.949 5.788 -10.434 1.00 85.69 95 LEU A O 1
ATOM 766 N N . ASN A 1 96 ? 12.873 6.007 -12.664 1.00 79.19 96 ASN A N 1
ATOM 767 C CA . ASN A 1 96 ? 14.320 6.089 -12.818 1.00 79.19 96 ASN A CA 1
ATOM 768 C C . ASN A 1 96 ? 14.945 7.240 -12.028 1.00 79.19 96 ASN A C 1
ATOM 770 O O . ASN A 1 96 ? 15.970 7.052 -11.366 1.00 79.19 96 ASN A O 1
ATOM 774 N N . HIS A 1 97 ? 14.257 8.379 -12.033 1.00 80.94 97 HIS A N 1
ATOM 775 C CA . HIS A 1 97 ? 14.624 9.617 -11.354 1.00 80.94 97 HIS A CA 1
ATOM 776 C C . HIS A 1 97 ? 14.716 9.477 -9.828 1.00 80.94 97 HIS A C 1
ATOM 778 O O . HIS A 1 97 ? 15.373 10.289 -9.181 1.00 80.94 97 HIS A O 1
ATOM 784 N N . ILE A 1 98 ? 14.082 8.462 -9.223 1.00 81.62 98 ILE A N 1
ATOM 785 C CA . ILE A 1 98 ? 14.150 8.219 -7.770 1.00 81.62 98 ILE A CA 1
ATOM 786 C C . ILE A 1 98 ? 15.562 7.798 -7.348 1.00 81.62 98 ILE A C 1
ATOM 788 O O . ILE A 1 98 ? 16.032 8.191 -6.280 1.00 81.62 98 ILE A O 1
ATOM 792 N N . PHE A 1 99 ? 16.251 7.036 -8.196 1.00 72.06 99 PHE A N 1
ATOM 793 C CA . PHE A 1 99 ? 17.576 6.482 -7.908 1.00 72.06 99 PHE A CA 1
ATOM 794 C C . PHE A 1 99 ? 18.736 7.362 -8.391 1.00 72.06 99 PHE A C 1
ATOM 796 O O . PHE A 1 99 ? 19.891 7.055 -8.113 1.00 72.06 99 PHE A O 1
ATOM 803 N N . GLU A 1 100 ? 18.452 8.441 -9.120 1.00 75.75 100 GLU A N 1
ATOM 804 C CA . GLU A 1 100 ? 19.458 9.386 -9.631 1.00 75.75 100 GLU A CA 1
ATOM 805 C C . GLU A 1 100 ? 19.895 10.421 -8.580 1.00 75.75 100 GLU A C 1
ATOM 807 O O . GLU A 1 100 ? 20.747 11.261 -8.849 1.00 75.75 100 GLU A O 1
ATOM 812 N N . VAL A 1 101 ? 19.318 10.379 -7.374 1.00 76.44 101 VAL A N 1
ATOM 813 C CA . VAL A 1 101 ? 19.549 11.387 -6.334 1.00 76.44 101 VAL A CA 1
ATOM 814 C C . VAL A 1 101 ? 20.530 10.891 -5.270 1.00 76.44 101 VAL A C 1
ATOM 816 O O . VAL A 1 101 ? 20.261 9.921 -4.567 1.00 76.44 101 VAL A O 1
ATOM 819 N N . ASP A 1 102 ? 21.615 11.637 -5.050 1.00 72.06 102 ASP A N 1
ATOM 820 C CA . ASP A 1 102 ? 22.708 11.250 -4.138 1.00 72.06 102 ASP A CA 1
ATOM 821 C C . ASP A 1 102 ? 22.472 11.597 -2.651 1.00 72.06 102 ASP A C 1
ATOM 823 O O . ASP A 1 102 ? 23.391 11.582 -1.826 1.00 72.06 102 ASP A O 1
ATOM 827 N N . SER A 1 103 ? 21.233 11.893 -2.243 1.00 81.06 103 SER A N 1
ATOM 828 C CA . SER A 1 103 ? 20.910 12.230 -0.846 1.00 81.06 103 SER A CA 1
ATOM 829 C C . SER A 1 103 ? 19.656 11.525 -0.332 1.00 81.06 103 SER A C 1
ATOM 831 O O . SER A 1 103 ? 18.666 11.385 -1.045 1.00 81.06 103 SER A O 1
ATOM 833 N N . LYS A 1 104 ? 19.661 11.142 0.956 1.00 76.94 104 LYS A N 1
ATOM 834 C CA . LYS A 1 104 ? 18.508 10.497 1.619 1.00 76.94 104 LYS A CA 1
ATOM 835 C C . LYS A 1 104 ? 17.251 11.371 1.587 1.00 76.94 104 LYS A C 1
ATOM 837 O O . LYS A 1 104 ? 16.161 10.879 1.315 1.00 76.94 104 LYS A O 1
ATOM 842 N N . LEU A 1 105 ? 17.400 12.670 1.858 1.00 83.81 105 LEU A N 1
ATOM 843 C CA . LEU A 1 105 ? 16.288 13.623 1.806 1.00 83.81 105 LEU A CA 1
ATOM 844 C C . LEU A 1 105 ? 15.764 13.784 0.374 1.00 83.81 105 LEU A C 1
ATOM 846 O O . LEU A 1 105 ? 14.555 13.849 0.171 1.00 83.81 105 LEU A O 1
ATOM 850 N N . GLY A 1 106 ? 16.667 13.820 -0.607 1.00 84.38 106 GLY A N 1
ATOM 851 C CA . GLY A 1 106 ? 16.312 13.859 -2.017 1.00 84.38 106 GLY A CA 1
ATOM 852 C C . GLY A 1 106 ? 15.520 12.625 -2.446 1.00 84.38 106 GLY A C 1
ATOM 853 O O . GLY A 1 106 ? 14.437 12.778 -2.999 1.00 84.38 106 GLY A O 1
ATOM 854 N N . PHE A 1 107 ? 15.981 11.426 -2.080 1.00 84.00 107 PHE A N 1
ATOM 855 C CA . PHE A 1 107 ? 15.251 10.174 -2.295 1.00 84.00 107 PHE A CA 1
ATOM 856 C C . PHE A 1 107 ? 13.840 10.220 -1.689 1.00 84.00 107 PHE A C 1
ATOM 858 O O . PHE A 1 107 ? 12.857 10.003 -2.393 1.00 84.00 107 PHE A O 1
ATOM 865 N N . LEU A 1 108 ? 13.711 10.590 -0.406 1.00 85.50 108 LEU A N 1
ATOM 866 C CA . LEU A 1 108 ? 12.406 10.692 0.264 1.00 85.50 108 LEU A CA 1
ATOM 867 C C . LEU A 1 108 ? 11.477 11.705 -0.414 1.00 85.50 108 LEU A C 1
ATOM 869 O O . LEU A 1 108 ? 10.286 11.440 -0.571 1.00 85.50 108 LEU A O 1
ATOM 873 N N . ARG A 1 109 ? 12.013 12.852 -0.842 1.00 88.88 109 ARG A N 1
ATOM 874 C CA . ARG A 1 109 ? 11.249 13.880 -1.554 1.00 88.88 109 ARG A CA 1
ATOM 875 C C . ARG A 1 109 ? 10.741 13.370 -2.901 1.00 88.88 109 ARG A C 1
ATOM 877 O O . ARG A 1 109 ? 9.594 13.645 -3.253 1.00 88.88 109 ARG A O 1
ATOM 884 N N . THR A 1 110 ? 11.563 12.633 -3.642 1.00 89.00 110 THR A N 1
ATOM 885 C CA . THR A 1 110 ? 11.174 12.067 -4.938 1.00 89.00 110 THR A CA 1
ATOM 886 C C . THR A 1 110 ? 10.162 10.932 -4.775 1.00 89.00 110 THR A C 1
ATOM 888 O O . THR A 1 110 ? 9.177 10.894 -5.514 1.00 89.00 110 THR A O 1
ATOM 891 N N . CYS A 1 111 ? 10.316 10.077 -3.760 1.00 89.56 111 CYS A N 1
ATOM 892 C CA . CYS A 1 111 ? 9.311 9.075 -3.396 1.00 89.56 111 CYS A CA 1
ATOM 893 C C . CYS A 1 111 ? 7.975 9.730 -3.032 1.00 89.56 111 CYS A C 1
ATOM 895 O O . CYS A 1 111 ? 6.940 9.336 -3.558 1.00 89.56 111 CYS A O 1
ATOM 897 N N . PHE A 1 112 ? 7.990 10.774 -2.195 1.00 92.00 112 PHE A N 1
ATOM 898 C CA . PHE A 1 112 ? 6.777 11.509 -1.831 1.00 92.00 112 PHE A CA 1
ATOM 899 C C . PHE A 1 112 ? 6.095 12.135 -3.052 1.00 92.00 112 PHE A C 1
ATOM 901 O O . PHE A 1 112 ? 4.883 12.024 -3.198 1.00 92.00 112 PHE A O 1
ATOM 908 N N . ARG A 1 113 ? 6.864 12.754 -3.957 1.00 93.19 113 ARG A N 1
ATOM 909 C CA . ARG A 1 113 ? 6.325 13.305 -5.208 1.00 93.19 113 ARG A CA 1
ATOM 910 C C . ARG A 1 113 ? 5.670 12.221 -6.064 1.00 93.19 113 ARG A C 1
ATOM 912 O O . ARG A 1 113 ? 4.584 12.440 -6.580 1.00 93.19 113 ARG A O 1
ATOM 919 N N . THR A 1 114 ? 6.312 11.064 -6.186 1.00 93.50 114 THR A N 1
ATOM 920 C CA . THR A 1 114 ? 5.792 9.937 -6.974 1.00 93.50 114 THR A CA 1
ATOM 921 C C . THR A 1 114 ? 4.505 9.384 -6.357 1.00 93.50 114 THR A C 1
ATOM 923 O O . THR A 1 114 ? 3.520 9.205 -7.062 1.00 93.50 114 THR A O 1
ATOM 926 N N . LEU A 1 115 ? 4.463 9.224 -5.028 1.00 93.81 115 LEU A N 1
ATOM 927 C CA . LEU A 1 115 ? 3.246 8.847 -4.298 1.00 93.81 115 LEU A CA 1
ATOM 928 C C . LEU A 1 115 ? 2.116 9.859 -4.487 1.00 93.81 115 LEU A C 1
ATOM 930 O O . LEU A 1 115 ? 0.969 9.466 -4.670 1.00 93.81 115 LEU A O 1
ATOM 934 N N . TRP A 1 116 ? 2.432 11.154 -4.432 1.00 94.62 116 TRP A N 1
ATOM 935 C CA . TRP A 1 116 ? 1.451 12.214 -4.636 1.00 94.62 116 TRP A CA 1
ATOM 936 C C . TRP A 1 116 ? 0.892 12.202 -6.059 1.00 94.62 116 TRP A C 1
ATOM 938 O O . TRP A 1 116 ? -0.318 12.285 -6.235 1.00 94.62 116 TRP A O 1
ATOM 948 N N . ASN A 1 117 ? 1.751 12.035 -7.065 1.00 94.06 117 ASN A N 1
ATOM 949 C CA . ASN A 1 117 ? 1.323 11.930 -8.457 1.00 94.06 117 ASN A CA 1
ATOM 950 C C . ASN A 1 117 ? 0.417 10.711 -8.671 1.00 94.06 117 ASN A C 1
ATOM 952 O O . ASN A 1 117 ? -0.647 10.858 -9.259 1.00 94.06 117 ASN A O 1
ATOM 956 N N . ALA A 1 118 ? 0.784 9.546 -8.125 1.00 93.38 118 ALA A N 1
ATOM 957 C CA . ALA A 1 118 ? -0.068 8.358 -8.156 1.00 93.38 118 ALA A CA 1
ATOM 958 C C . ALA A 1 118 ? -1.414 8.610 -7.452 1.00 93.38 118 ALA A C 1
ATOM 960 O O . ALA A 1 118 ? -2.467 8.245 -7.955 1.00 93.38 118 ALA A O 1
ATOM 961 N N . PHE A 1 119 ? -1.416 9.296 -6.308 1.00 94.69 119 PHE A N 1
ATOM 962 C CA . PHE A 1 119 ? -2.659 9.651 -5.625 1.00 94.69 119 PHE A CA 1
ATOM 963 C C . PHE A 1 119 ? -3.576 10.542 -6.480 1.00 94.69 119 PHE A C 1
ATOM 965 O O . PHE A 1 119 ? -4.777 10.284 -6.536 1.00 94.69 119 PHE A O 1
ATOM 972 N N . ILE A 1 120 ? -3.034 11.565 -7.146 1.00 94.25 120 ILE A N 1
ATOM 973 C CA . ILE A 1 120 ? -3.818 12.430 -8.040 1.00 94.25 120 ILE A CA 1
ATOM 974 C C . ILE A 1 120 ? -4.331 11.641 -9.248 1.00 94.25 120 ILE A C 1
ATOM 976 O O . ILE A 1 120 ? -5.524 11.694 -9.534 1.00 94.25 120 ILE A O 1
ATOM 980 N N . ASP A 1 121 ? -3.478 10.839 -9.885 1.00 92.31 121 ASP A N 1
ATOM 981 C CA . ASP A 1 121 ? -3.871 10.009 -11.027 1.00 92.31 121 ASP A CA 1
ATOM 982 C C . ASP A 1 121 ? -4.981 9.009 -10.664 1.00 92.31 121 ASP A C 1
ATOM 984 O O . ASP A 1 121 ? -5.958 8.838 -11.394 1.00 92.31 121 ASP A O 1
ATOM 988 N N . MET A 1 122 ? -4.905 8.421 -9.467 1.00 94.44 122 MET A N 1
ATOM 989 C CA . MET A 1 122 ? -5.970 7.583 -8.924 1.00 94.44 122 MET A CA 1
ATOM 990 C C . MET A 1 122 ? -7.299 8.349 -8.827 1.00 94.44 122 MET A C 1
ATOM 992 O O . MET A 1 122 ? -8.345 7.801 -9.173 1.00 94.44 122 MET A O 1
ATOM 996 N N . LEU A 1 123 ? -7.293 9.593 -8.348 1.00 92.19 123 LEU A N 1
ATOM 997 C CA . LEU A 1 123 ? -8.521 10.382 -8.219 1.00 92.19 123 LEU A CA 1
ATOM 998 C C . LEU A 1 123 ? -9.117 10.781 -9.573 1.00 92.19 123 LEU A C 1
ATOM 1000 O O . LEU A 1 123 ? -10.339 10.853 -9.690 1.00 92.19 123 LEU A O 1
ATOM 1004 N N . GLU A 1 124 ? -8.275 11.048 -10.567 1.00 92.25 124 GLU A N 1
ATOM 1005 C CA . GLU A 1 124 ? -8.702 11.562 -11.870 1.00 92.25 124 GLU A CA 1
ATOM 1006 C C . GLU A 1 124 ? -9.116 10.450 -12.842 1.00 92.25 124 GLU A C 1
ATOM 1008 O O . GLU A 1 124 ? -10.114 10.591 -13.551 1.00 92.25 124 GLU A O 1
ATOM 1013 N N . HIS A 1 125 ? -8.385 9.332 -12.861 1.00 90.12 125 HIS A N 1
ATOM 1014 C CA . HIS A 1 125 ? -8.475 8.347 -13.942 1.00 90.12 125 HIS A CA 1
ATOM 1015 C C . HIS A 1 125 ? -8.837 6.929 -13.483 1.00 90.12 125 HIS A C 1
ATOM 1017 O O . HIS A 1 125 ? -9.103 6.066 -14.325 1.00 90.12 125 HIS A O 1
ATOM 1023 N N . SER A 1 126 ? -8.881 6.648 -12.173 1.00 91.88 126 SER A N 1
ATOM 1024 C CA . SER A 1 126 ? -9.138 5.285 -11.690 1.00 91.88 126 SER A CA 1
ATOM 1025 C C . SER A 1 126 ? -10.602 5.017 -11.336 1.00 91.88 126 SER A C 1
ATOM 1027 O O . SER A 1 126 ? -11.213 5.705 -10.523 1.00 91.88 126 SER A O 1
ATOM 1029 N N . TYR A 1 127 ? -11.159 3.938 -11.891 1.00 92.62 127 TYR A N 1
ATOM 1030 C CA . TYR A 1 127 ? -12.490 3.443 -11.513 1.00 92.62 127 TYR A CA 1
ATOM 1031 C C . TYR A 1 127 ? -12.424 2.376 -10.415 1.00 92.62 127 TYR A C 1
ATOM 1033 O O . TYR A 1 127 ? -13.228 2.386 -9.484 1.00 92.62 127 TYR A O 1
ATOM 1041 N N . VAL A 1 128 ? -11.464 1.448 -10.510 1.00 94.31 128 VAL A N 1
ATOM 1042 C CA . VAL A 1 128 ? -11.359 0.296 -9.597 1.00 94.31 128 VAL A CA 1
ATOM 1043 C C . VAL A 1 128 ? -10.877 0.741 -8.219 1.00 94.31 128 VAL A C 1
ATOM 1045 O O . VAL A 1 128 ? -11.574 0.519 -7.228 1.00 94.31 128 VAL A O 1
ATOM 1048 N N . SER A 1 129 ? -9.729 1.423 -8.160 1.00 96.50 129 SER A N 1
ATOM 1049 C CA . SER A 1 129 ? -9.164 1.935 -6.907 1.00 96.50 129 SER A CA 1
ATOM 1050 C C . SER A 1 129 ? -10.096 2.932 -6.217 1.00 96.50 129 SER A C 1
ATOM 1052 O O . SER A 1 129 ? -10.350 2.803 -5.018 1.00 96.50 129 SER A O 1
ATOM 1054 N N . LEU A 1 130 ? -10.699 3.863 -6.964 1.00 95.44 130 LEU A N 1
ATOM 1055 C CA . LEU A 1 130 ? -11.688 4.793 -6.414 1.00 95.44 130 LEU A CA 1
ATOM 1056 C C . LEU A 1 130 ? -12.934 4.067 -5.876 1.00 95.44 130 LEU A C 1
ATOM 1058 O O . LEU A 1 130 ? -13.407 4.374 -4.780 1.00 95.44 130 LEU A O 1
ATOM 1062 N N . GLY A 1 131 ? -13.437 3.060 -6.596 1.00 96.06 131 GLY A N 1
ATOM 1063 C CA . GLY A 1 131 ? -14.540 2.215 -6.135 1.00 96.06 131 GLY A CA 1
ATOM 1064 C C . GLY A 1 131 ? -14.216 1.480 -4.830 1.00 96.06 131 GLY A C 1
ATOM 1065 O O . GLY A 1 131 ? -15.044 1.448 -3.916 1.00 96.06 131 GLY A O 1
ATOM 1066 N N . ALA A 1 132 ? -12.995 0.955 -4.701 1.00 96.44 132 ALA A N 1
ATOM 1067 C CA . ALA A 1 132 ? -12.517 0.309 -3.481 1.00 96.44 132 ALA A CA 1
ATOM 1068 C C . ALA A 1 132 ? -12.431 1.292 -2.298 1.00 96.44 132 ALA A C 1
ATOM 1070 O O . ALA A 1 132 ? -12.895 0.969 -1.202 1.00 96.44 132 ALA A O 1
ATOM 1071 N N . VAL A 1 133 ? -11.917 2.508 -2.522 1.00 96.50 133 VAL A N 1
ATOM 1072 C CA . VAL A 1 133 ? -11.877 3.585 -1.513 1.00 96.50 133 VAL A CA 1
ATOM 1073 C C . VAL A 1 133 ? -13.288 3.930 -1.031 1.00 96.50 133 VAL A C 1
ATOM 1075 O O . VAL A 1 133 ? -13.530 4.003 0.175 1.00 96.50 133 VAL A O 1
ATOM 1078 N N . MET A 1 134 ? -14.242 4.087 -1.953 1.00 96.19 134 MET A N 1
ATOM 1079 C CA . MET A 1 134 ? -15.630 4.410 -1.613 1.00 96.19 134 MET A CA 1
ATOM 1080 C C . MET A 1 134 ? -16.317 3.283 -0.839 1.00 96.19 134 MET A C 1
ATOM 1082 O O . MET A 1 134 ? -17.002 3.547 0.151 1.00 96.19 134 MET A O 1
ATOM 1086 N N . LEU A 1 135 ? -16.109 2.026 -1.239 1.00 95.94 135 LEU A N 1
ATOM 1087 C CA . LEU A 1 135 ? -16.632 0.871 -0.512 1.00 95.94 135 LEU A CA 1
ATOM 1088 C C . LEU A 1 135 ? -16.065 0.810 0.912 1.00 95.94 135 LEU A C 1
ATOM 1090 O O . LEU A 1 135 ? -16.825 0.644 1.868 1.00 95.94 135 LEU A O 1
ATOM 1094 N N . LEU A 1 136 ? -14.753 0.997 1.067 1.00 94.56 136 LEU A N 1
ATOM 1095 C CA . LEU A 1 136 ? -14.108 0.992 2.378 1.00 94.56 136 LEU A CA 1
ATOM 1096 C C . LEU A 1 136 ? -14.616 2.142 3.258 1.00 94.56 136 LEU A C 1
ATOM 1098 O O . LEU A 1 136 ? -14.857 1.939 4.446 1.00 94.56 136 LEU A O 1
ATOM 1102 N N . LEU A 1 137 ? -14.865 3.320 2.679 1.00 95.56 137 LEU A N 1
ATOM 1103 C CA . LEU A 1 137 ? -15.455 4.460 3.381 1.00 95.56 137 LEU A CA 1
ATOM 1104 C C . LEU A 1 137 ? -16.878 4.175 3.867 1.00 95.56 137 LEU A C 1
ATOM 1106 O O . LEU A 1 137 ? -17.210 4.494 5.012 1.00 95.56 137 LEU A O 1
ATOM 1110 N N . LEU A 1 138 ? -17.710 3.540 3.037 1.00 95.75 138 LEU A N 1
ATOM 1111 C CA . LEU A 1 138 ? -19.062 3.131 3.422 1.00 95.75 138 LEU A CA 1
ATOM 1112 C C . LEU A 1 138 ? -19.032 2.134 4.581 1.00 95.75 138 LEU A C 1
ATOM 1114 O O . LEU A 1 138 ? -19.770 2.302 5.555 1.00 95.75 138 LEU A O 1
ATOM 1118 N N . VAL A 1 139 ? -18.158 1.129 4.499 1.00 93.38 139 VAL A N 1
ATOM 1119 C CA . VAL A 1 139 ? -17.957 0.146 5.567 1.00 93.38 139 VAL A CA 1
ATOM 1120 C C . VAL A 1 139 ? -17.489 0.853 6.842 1.00 93.38 139 VAL A C 1
ATOM 1122 O O . VAL A 1 139 ? -18.176 0.779 7.859 1.00 93.38 139 VAL A O 1
ATOM 1125 N N . ALA A 1 140 ? -16.409 1.633 6.791 1.00 91.50 140 ALA A N 1
ATOM 1126 C CA . ALA A 1 140 ? -15.871 2.346 7.951 1.00 91.50 140 ALA A CA 1
ATOM 1127 C C . ALA A 1 140 ? -16.914 3.269 8.611 1.00 91.50 140 ALA A C 1
ATOM 1129 O O . ALA A 1 140 ? -17.070 3.279 9.835 1.00 91.50 140 ALA A O 1
ATOM 1130 N N . TYR A 1 141 ? -17.709 3.987 7.813 1.00 93.00 141 TYR A N 1
ATOM 1131 C CA . TYR A 1 141 ? -18.788 4.834 8.320 1.00 93.00 141 TYR A CA 1
ATOM 1132 C C . TYR A 1 141 ? -19.882 4.033 9.043 1.00 93.00 141 TYR A C 1
ATOM 1134 O O . TYR A 1 141 ? -20.400 4.470 10.080 1.00 93.00 141 TYR A O 1
ATOM 1142 N N . LYS A 1 142 ? -20.262 2.867 8.505 1.00 92.12 142 LYS A N 1
ATOM 1143 C CA . LYS A 1 142 ? -21.294 1.993 9.087 1.00 92.12 142 LYS A CA 1
ATOM 1144 C C . LYS A 1 142 ? -20.825 1.316 10.372 1.00 92.12 142 LYS A C 1
ATOM 1146 O O . LYS A 1 142 ? -21.633 1.198 11.289 1.00 92.12 142 LYS A O 1
ATOM 1151 N N . PHE A 1 143 ? -19.550 0.943 10.450 1.00 88.94 143 PHE A N 1
ATOM 1152 C CA . PHE A 1 143 ? -18.944 0.345 11.641 1.00 88.94 143 PHE A CA 1
ATOM 1153 C C . PHE A 1 143 ? -18.718 1.355 12.777 1.00 88.94 143 PHE A C 1
ATOM 1155 O O . PHE A 1 143 ? -18.665 0.963 13.942 1.00 88.94 143 PHE A O 1
ATOM 1162 N N . ALA A 1 144 ? -18.637 2.656 12.475 1.00 85.19 144 ALA A N 1
ATOM 1163 C CA . ALA A 1 144 ? -18.514 3.684 13.504 1.00 85.19 144 ALA A CA 1
ATOM 1164 C C . ALA A 1 144 ? -19.742 3.691 14.453 1.00 85.19 144 ALA A C 1
ATOM 1166 O O . ALA A 1 144 ? -20.883 3.716 13.970 1.00 85.19 144 ALA A O 1
ATOM 1167 N N . PRO A 1 145 ? -19.548 3.728 15.791 1.00 83.44 145 PRO A N 1
ATOM 1168 C CA . PRO A 1 145 ? -20.636 3.603 16.761 1.00 83.44 145 PRO A CA 1
ATOM 1169 C C . PRO A 1 145 ? -21.749 4.637 16.562 1.00 83.44 145 PRO A C 1
ATOM 1171 O O . PRO A 1 145 ? -21.493 5.830 16.399 1.00 83.44 145 PRO A O 1
ATOM 1174 N N . SER A 1 146 ? -23.007 4.199 16.664 1.00 82.44 146 SER A N 1
ATOM 1175 C CA . SER A 1 146 ? -24.186 5.062 16.477 1.00 82.44 146 SER A CA 1
ATOM 1176 C C . SER A 1 146 ? -24.305 6.189 17.508 1.00 82.44 146 SER A C 1
ATOM 1178 O O . SER A 1 146 ? -24.928 7.206 17.220 1.00 82.44 146 SER A O 1
ATOM 1180 N N . LYS A 1 147 ? -23.673 6.030 18.679 1.00 86.19 147 LYS A N 1
ATOM 1181 C CA . LYS A 1 147 ? -23.606 7.036 19.754 1.00 86.19 147 LYS A CA 1
ATOM 1182 C C . LYS A 1 147 ? -22.765 8.267 19.379 1.00 86.19 147 LYS A C 1
ATOM 1184 O O . LYS A 1 147 ? -22.853 9.294 20.043 1.00 86.19 147 LYS A O 1
ATOM 1189 N N . VAL A 1 148 ? -21.934 8.169 18.340 1.00 86.81 148 VAL A N 1
ATOM 1190 C CA . VAL A 1 148 ? -21.077 9.257 17.857 1.00 86.81 148 VAL A CA 1
ATOM 1191 C C . VAL A 1 148 ? -21.836 10.085 16.813 1.00 86.81 148 VAL A C 1
ATOM 1193 O O . VAL A 1 148 ? -22.548 9.537 15.970 1.00 86.81 148 VAL A O 1
ATOM 1196 N N . SER A 1 149 ? -21.683 11.414 16.842 1.00 92.69 149 SER A N 1
ATOM 1197 C CA . SER A 1 149 ? -22.356 12.304 15.884 1.00 92.69 149 SER A CA 1
ATOM 1198 C C . SER A 1 149 ? -21.989 11.971 14.430 1.00 92.69 149 SER A C 1
ATOM 1200 O O . SER A 1 149 ? -20.877 11.522 14.145 1.00 92.69 149 SER A O 1
ATOM 1202 N N . ARG A 1 150 ? -22.909 12.217 13.483 1.00 92.31 150 ARG A N 1
ATOM 1203 C CA . ARG A 1 150 ? -22.710 11.891 12.053 1.00 92.31 150 ARG A CA 1
ATOM 1204 C C . ARG A 1 150 ? -21.422 12.495 11.482 1.00 92.31 150 ARG A C 1
ATOM 1206 O O . ARG A 1 150 ? -20.711 11.806 10.759 1.00 92.31 150 ARG A O 1
ATOM 1213 N N . THR A 1 151 ? -21.100 13.733 11.857 1.00 92.69 151 THR A N 1
ATOM 1214 C CA . THR A 1 151 ? -19.876 14.429 11.433 1.00 92.69 151 THR A CA 1
ATOM 1215 C C . THR A 1 151 ? -18.619 13.748 11.961 1.00 92.69 151 THR A C 1
ATOM 1217 O O . THR A 1 151 ? -17.688 13.514 11.201 1.00 92.69 151 THR A O 1
ATOM 1220 N N . LYS A 1 152 ? -18.601 13.371 13.247 1.00 91.31 152 LYS A N 1
ATOM 1221 C CA . LYS A 1 152 ? -17.460 12.667 13.847 1.00 91.31 152 LYS A CA 1
ATOM 1222 C C . LYS A 1 152 ? -17.275 11.283 13.224 1.00 91.31 152 LYS A C 1
ATOM 1224 O O . LYS A 1 152 ? -16.154 10.916 12.909 1.00 91.31 152 LYS A O 1
ATOM 1229 N N . ARG A 1 153 ? -18.367 10.554 12.966 1.00 92.50 153 ARG A N 1
ATOM 1230 C CA . ARG A 1 153 ? -18.323 9.257 12.266 1.00 92.50 153 ARG A CA 1
ATOM 1231 C C . ARG A 1 153 ? -17.716 9.379 10.873 1.00 92.50 153 ARG A C 1
ATOM 1233 O O . ARG A 1 153 ? -16.872 8.568 10.511 1.00 92.50 153 ARG A O 1
ATOM 1240 N N . LEU A 1 154 ? -18.131 10.394 10.114 1.00 94.12 154 LEU A N 1
ATOM 1241 C CA . LEU A 1 154 ? -17.577 10.661 8.790 1.00 94.12 154 LEU A CA 1
ATOM 1242 C C . LEU A 1 154 ? -16.091 11.026 8.869 1.00 94.12 154 LEU A C 1
ATOM 1244 O O . LEU A 1 154 ? -15.296 10.446 8.142 1.00 94.12 154 LEU A O 1
ATOM 1248 N N . ALA A 1 155 ? -15.706 11.921 9.782 1.00 93.75 155 ALA A N 1
ATOM 1249 C CA . ALA A 1 155 ? -14.311 12.314 9.964 1.00 93.75 155 ALA A CA 1
ATOM 1250 C C . ALA A 1 155 ? -13.413 11.120 10.332 1.00 93.75 155 ALA A C 1
ATOM 1252 O O . ALA A 1 155 ? -12.351 10.947 9.741 1.00 93.75 155 ALA A O 1
ATOM 1253 N N . THR A 1 156 ? -13.855 10.258 11.255 1.00 89.81 156 THR A N 1
ATOM 1254 C CA . THR A 1 156 ? -13.126 9.035 11.620 1.00 89.81 156 THR A CA 1
ATOM 1255 C C . THR A 1 156 ? -13.021 8.066 10.446 1.00 89.81 156 THR A C 1
ATOM 1257 O O . THR A 1 156 ? -11.948 7.515 10.218 1.00 89.81 156 THR A O 1
ATOM 1260 N N . ALA A 1 157 ? -14.099 7.880 9.678 1.00 92.62 157 ALA A N 1
ATOM 1261 C CA . ALA A 1 157 ? -14.086 7.012 8.504 1.00 92.62 157 ALA A CA 1
ATOM 1262 C C . ALA A 1 157 ? -13.109 7.523 7.433 1.00 92.62 157 ALA A C 1
ATOM 1264 O O . ALA A 1 157 ? -12.310 6.741 6.928 1.00 92.62 157 ALA A O 1
ATOM 1265 N N . ILE A 1 158 ? -13.119 8.829 7.142 1.00 95.19 158 ILE A N 1
ATOM 1266 C CA . ILE A 1 158 ? -12.177 9.454 6.203 1.00 95.19 158 ILE A CA 1
ATOM 1267 C C . ILE A 1 158 ? -10.742 9.249 6.685 1.00 95.19 158 ILE A C 1
ATOM 1269 O O . ILE A 1 158 ? -9.928 8.728 5.933 1.00 95.19 158 ILE A O 1
ATOM 1273 N N . LEU A 1 159 ? -10.441 9.586 7.943 1.00 92.75 159 LEU A N 1
ATOM 1274 C CA . LEU A 1 159 ? -9.090 9.454 8.491 1.00 92.75 159 LEU A CA 1
ATOM 1275 C C . LEU A 1 159 ? -8.572 8.009 8.406 1.00 92.75 159 LEU A C 1
ATOM 1277 O O . LEU A 1 159 ? -7.432 7.778 8.009 1.00 92.75 159 LEU A O 1
ATOM 1281 N N . HIS A 1 160 ? -9.423 7.041 8.743 1.00 90.62 160 HIS A N 1
ATOM 1282 C CA . HIS A 1 160 ? -9.089 5.622 8.696 1.00 90.62 160 HIS A CA 1
ATOM 1283 C C . HIS A 1 160 ? -8.839 5.132 7.261 1.00 90.62 160 HIS A C 1
ATOM 1285 O O . HIS A 1 160 ? -7.819 4.498 6.989 1.00 90.62 160 HIS A O 1
ATOM 1291 N N . VAL A 1 161 ? -9.723 5.475 6.319 1.00 93.88 161 VAL A N 1
ATOM 1292 C CA . VAL A 1 161 ? -9.560 5.120 4.899 1.00 93.88 161 VAL A CA 1
ATOM 1293 C C . VAL A 1 161 ? -8.319 5.778 4.306 1.00 93.88 161 VAL A C 1
ATOM 1295 O O . VAL A 1 161 ? -7.571 5.118 3.590 1.00 93.88 161 VAL A O 1
ATOM 1298 N N . SER A 1 162 ? -8.052 7.046 4.632 1.00 93.62 162 SER A N 1
ATOM 1299 C CA . SER A 1 162 ? -6.838 7.743 4.203 1.00 93.62 162 SER A CA 1
ATOM 1300 C C . SER A 1 162 ? -5.577 7.040 4.703 1.00 93.62 162 SER A C 1
ATOM 1302 O O . SER A 1 162 ? -4.630 6.895 3.934 1.00 93.62 162 SER A O 1
ATOM 1304 N N . ALA A 1 163 ? -5.563 6.548 5.946 1.00 91.44 163 ALA A N 1
ATOM 1305 C CA . ALA A 1 163 ? -4.433 5.783 6.471 1.00 91.44 163 ALA A CA 1
ATOM 1306 C C . ALA A 1 163 ? -4.202 4.482 5.681 1.00 91.44 163 ALA A C 1
ATOM 1308 O O . ALA A 1 163 ? -3.071 4.201 5.283 1.00 91.44 163 ALA A O 1
ATOM 1309 N N . HIS A 1 164 ? -5.266 3.725 5.392 1.00 92.31 164 HIS A N 1
ATOM 1310 C CA . HIS A 1 164 ? -5.177 2.516 4.567 1.00 92.31 164 HIS A CA 1
ATOM 1311 C C . HIS A 1 164 ? -4.708 2.811 3.139 1.00 92.31 164 HIS A C 1
ATOM 1313 O O . HIS A 1 164 ? -3.844 2.103 2.624 1.00 92.31 164 HIS A O 1
ATOM 1319 N N . LEU A 1 165 ? -5.230 3.871 2.520 1.00 94.88 165 LEU A N 1
ATOM 1320 C CA . LEU A 1 165 ? -4.862 4.270 1.166 1.00 94.88 165 LEU A CA 1
ATOM 1321 C C . LEU A 1 165 ? -3.390 4.684 1.074 1.00 94.88 165 LEU A C 1
ATOM 1323 O O . LEU A 1 165 ? -2.668 4.182 0.217 1.00 94.88 165 LEU A O 1
ATOM 1327 N N . VAL A 1 166 ? -2.920 5.551 1.977 1.00 93.94 166 VAL A N 1
ATOM 1328 C CA . VAL A 1 166 ? -1.507 5.965 2.023 1.00 93.94 166 VAL A CA 1
ATOM 1329 C C . VAL A 1 166 ? -0.606 4.746 2.191 1.00 93.94 166 VAL A C 1
ATOM 1331 O O . VAL A 1 166 ? 0.398 4.613 1.493 1.00 93.94 166 VAL A O 1
ATOM 1334 N N . ALA A 1 167 ? -0.983 3.822 3.072 1.00 91.62 167 ALA A N 1
ATOM 1335 C CA . ALA A 1 167 ? -0.213 2.612 3.293 1.00 91.62 167 ALA A CA 1
ATOM 1336 C C . ALA A 1 167 ? -0.190 1.697 2.051 1.00 91.62 167 ALA A C 1
ATOM 1338 O O . ALA A 1 167 ? 0.867 1.173 1.704 1.00 91.62 167 ALA A O 1
ATOM 1339 N N . ALA A 1 168 ? -1.314 1.551 1.342 1.00 94.31 168 ALA A N 1
ATOM 1340 C CA . ALA A 1 168 ? -1.385 0.799 0.089 1.00 94.31 168 ALA A CA 1
ATOM 1341 C C . ALA A 1 168 ? -0.510 1.418 -1.016 1.00 94.31 168 ALA A C 1
ATOM 1343 O O . ALA A 1 168 ? 0.219 0.691 -1.688 1.00 94.31 168 ALA A O 1
ATOM 1344 N N . LEU A 1 169 ? -0.510 2.748 -1.163 1.00 94.81 169 LEU A N 1
ATOM 1345 C CA . LEU A 1 169 ? 0.331 3.448 -2.142 1.00 94.81 169 LEU A CA 1
ATOM 1346 C C . LEU A 1 169 ? 1.828 3.328 -1.817 1.00 94.81 169 LEU A C 1
ATOM 1348 O O . LEU A 1 169 ? 2.633 3.116 -2.721 1.00 94.81 169 LEU A O 1
ATOM 1352 N N . ILE A 1 170 ? 2.209 3.401 -0.536 1.00 91.94 170 ILE A N 1
ATOM 1353 C CA . ILE A 1 170 ? 3.599 3.175 -0.102 1.00 91.94 170 ILE A CA 1
ATOM 1354 C C . ILE A 1 170 ? 4.051 1.758 -0.461 1.00 91.94 170 ILE A C 1
ATOM 1356 O O . ILE A 1 170 ? 5.147 1.582 -0.990 1.00 91.94 170 ILE A O 1
ATOM 1360 N N . LEU A 1 171 ? 3.214 0.753 -0.196 1.00 90.38 171 LEU A N 1
ATOM 1361 C CA . LEU A 1 171 ? 3.511 -0.637 -0.544 1.00 90.38 171 LEU A CA 1
ATOM 1362 C C . LEU A 1 171 ? 3.602 -0.850 -2.057 1.00 90.38 171 LEU A C 1
ATOM 1364 O O . LEU A 1 171 ? 4.447 -1.616 -2.512 1.00 90.38 171 LEU A O 1
ATOM 1368 N N . MET A 1 172 ? 2.754 -0.166 -2.829 1.00 93.69 172 MET A N 1
ATOM 1369 C CA . MET A 1 172 ? 2.763 -0.225 -4.291 1.00 93.69 172 MET A CA 1
ATOM 1370 C C . MET A 1 172 ? 4.090 0.308 -4.820 1.00 93.69 172 MET A C 1
ATOM 1372 O O . MET A 1 172 ? 4.786 -0.398 -5.548 1.00 93.69 172 MET A O 1
ATOM 1376 N N . LEU A 1 173 ? 4.494 1.497 -4.359 1.00 91.75 173 LEU A N 1
ATOM 1377 C CA . LEU A 1 173 ? 5.770 2.090 -4.740 1.00 91.75 173 LEU A CA 1
ATOM 1378 C C . LEU A 1 173 ? 6.946 1.210 -4.299 1.00 91.75 173 LEU A C 1
ATOM 1380 O O . LEU A 1 173 ? 7.906 1.050 -5.043 1.00 91.75 173 LEU A O 1
ATOM 1384 N N . ALA A 1 174 ? 6.872 0.605 -3.113 1.00 87.00 174 ALA A N 1
ATOM 1385 C CA . ALA A 1 174 ? 7.903 -0.298 -2.620 1.00 87.00 174 ALA A CA 1
ATOM 1386 C C . ALA A 1 174 ? 8.087 -1.535 -3.522 1.00 87.00 174 ALA A C 1
ATOM 1388 O O . ALA A 1 174 ? 9.223 -1.908 -3.817 1.00 87.00 174 ALA A O 1
ATOM 1389 N N . LEU A 1 175 ? 6.987 -2.140 -3.989 1.00 86.62 175 LEU A N 1
ATOM 1390 C CA . LEU A 1 175 ? 7.021 -3.256 -4.937 1.00 86.62 175 LEU A CA 1
ATOM 1391 C C . LEU A 1 175 ? 7.601 -2.824 -6.292 1.00 86.62 175 LEU A C 1
ATOM 1393 O O . LEU A 1 175 ? 8.502 -3.476 -6.812 1.00 86.62 175 LEU A O 1
ATOM 1397 N N . GLU A 1 176 ? 7.116 -1.711 -6.840 1.00 89.19 176 GLU A N 1
ATOM 1398 C CA . GLU A 1 176 ? 7.540 -1.184 -8.141 1.00 89.19 176 GLU A CA 1
ATOM 1399 C C . GLU A 1 176 ? 9.023 -0.771 -8.156 1.00 89.19 176 GLU A C 1
ATOM 1401 O O . GLU A 1 176 ? 9.748 -1.096 -9.097 1.00 89.19 176 GLU A O 1
ATOM 1406 N N . LEU A 1 177 ? 9.519 -0.150 -7.081 1.00 85.31 177 LEU A N 1
ATOM 1407 C CA . LEU A 1 177 ? 10.949 0.128 -6.903 1.00 85.31 177 LEU A CA 1
ATOM 1408 C C . LEU A 1 177 ? 11.775 -1.161 -6.813 1.00 85.31 177 LEU A C 1
ATOM 1410 O O . LEU A 1 177 ? 12.870 -1.224 -7.369 1.00 85.31 177 LEU A O 1
ATOM 1414 N N . GLY A 1 178 ? 11.252 -2.197 -6.151 1.00 77.62 178 GLY A N 1
ATOM 1415 C CA . GLY A 1 178 ? 11.884 -3.515 -6.108 1.00 77.62 178 GLY A CA 1
ATOM 1416 C C . GLY A 1 178 ? 12.020 -4.149 -7.496 1.00 77.62 178 GLY A C 1
ATOM 1417 O O . GLY A 1 178 ? 13.088 -4.656 -7.838 1.00 77.62 178 GLY A O 1
ATOM 1418 N N . LEU A 1 179 ? 10.971 -4.067 -8.323 1.00 78.88 179 LEU A N 1
ATOM 1419 C CA . LEU A 1 179 ? 10.995 -4.545 -9.712 1.00 78.88 179 LEU A CA 1
ATOM 1420 C C . LEU A 1 179 ? 11.970 -3.744 -10.582 1.00 78.88 179 LEU A C 1
ATOM 1422 O O . LEU A 1 179 ? 12.698 -4.328 -11.384 1.00 78.88 179 LEU A O 1
ATOM 1426 N N . GLU A 1 180 ? 12.014 -2.423 -10.418 1.00 81.50 180 GLU A N 1
ATOM 1427 C CA . GLU A 1 180 ? 12.938 -1.549 -11.146 1.00 81.50 180 GLU A CA 1
ATOM 1428 C C . GLU A 1 180 ? 14.403 -1.873 -10.811 1.00 81.50 180 GLU A C 1
ATOM 1430 O O . GLU A 1 180 ? 15.235 -2.011 -11.709 1.00 81.50 180 GLU A O 1
ATOM 1435 N N . LEU A 1 181 ? 14.720 -2.086 -9.530 1.00 73.69 181 LEU A N 1
ATOM 1436 C CA . LEU A 1 181 ? 16.049 -2.535 -9.106 1.00 73.69 181 LEU A CA 1
ATOM 1437 C C . LEU A 1 181 ? 16.395 -3.910 -9.678 1.00 73.69 181 LEU A C 1
A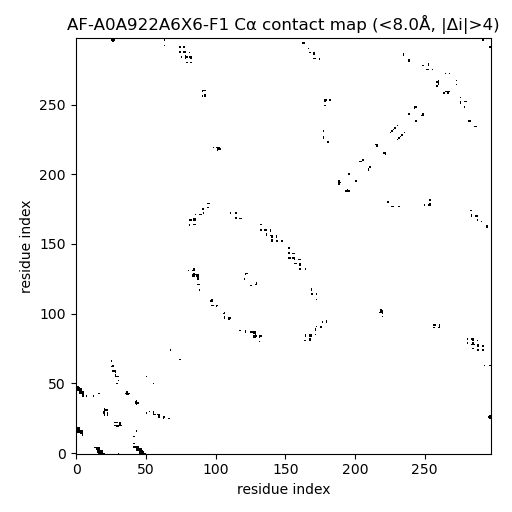TOM 1439 O O . LEU A 1 181 ? 17.498 -4.098 -10.191 1.00 73.69 181 LEU A O 1
ATOM 1443 N N . PHE A 1 182 ? 15.452 -4.854 -9.648 1.00 71.50 182 PHE A N 1
ATOM 1444 C CA . PHE A 1 182 ? 15.642 -6.181 -10.229 1.00 71.50 182 PHE A CA 1
ATOM 1445 C C . PHE A 1 182 ? 15.990 -6.113 -11.725 1.00 71.50 182 PHE A C 1
ATOM 1447 O O . PHE A 1 182 ? 16.944 -6.755 -12.171 1.00 71.50 182 PHE A O 1
ATOM 1454 N N . ILE 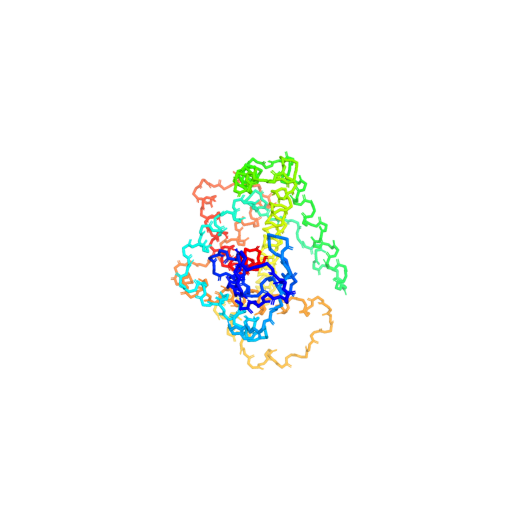A 1 183 ? 15.268 -5.290 -12.495 1.00 71.88 183 ILE A N 1
ATOM 1455 C CA . ILE A 1 183 ? 15.545 -5.050 -13.919 1.00 71.88 183 ILE A CA 1
ATOM 1456 C C . ILE A 1 183 ? 16.957 -4.489 -14.101 1.00 71.88 183 ILE A C 1
ATOM 1458 O O . ILE A 1 183 ? 17.742 -5.039 -14.874 1.00 71.88 183 ILE A O 1
ATOM 1462 N N . ARG A 1 184 ? 17.305 -3.427 -13.368 1.00 68.81 184 ARG A N 1
ATOM 1463 C CA . ARG A 1 184 ? 18.606 -2.753 -13.479 1.00 68.81 184 ARG A CA 1
ATOM 1464 C C . ARG A 1 184 ? 19.771 -3.685 -13.178 1.00 68.81 184 ARG A C 1
ATOM 1466 O O . ARG A 1 184 ? 20.712 -3.747 -13.963 1.00 68.81 184 ARG A O 1
ATOM 1473 N N . HIS A 1 185 ? 19.704 -4.444 -12.087 1.00 63.81 185 HIS A N 1
ATOM 1474 C CA . HIS A 1 185 ? 20.778 -5.368 -11.723 1.00 63.81 185 HIS A CA 1
ATOM 1475 C C . HIS A 1 185 ? 20.914 -6.526 -12.720 1.00 63.81 185 HIS A C 1
ATOM 1477 O O . HIS A 1 185 ? 22.036 -6.910 -13.049 1.00 63.81 185 HIS A O 1
ATOM 1483 N N . LYS A 1 186 ? 19.806 -7.030 -13.281 1.00 62.50 186 LYS A N 1
ATOM 1484 C CA . LYS A 1 186 ? 19.852 -8.065 -14.322 1.00 62.50 186 LYS A CA 1
ATOM 1485 C C . LYS A 1 186 ? 20.434 -7.550 -15.641 1.00 62.50 186 LYS A C 1
ATOM 1487 O O . LYS A 1 186 ? 21.242 -8.246 -16.256 1.00 62.50 186 LYS A O 1
ATOM 1492 N N . LEU A 1 187 ? 20.075 -6.336 -16.070 1.00 48.41 187 LEU A N 1
ATOM 1493 C CA . LEU A 1 187 ? 20.694 -5.703 -17.243 1.00 48.41 187 LEU A CA 1
ATOM 1494 C C . LEU A 1 187 ? 22.196 -5.469 -17.029 1.00 48.41 187 LEU A C 1
ATOM 1496 O O . LEU A 1 187 ? 22.988 -5.760 -17.928 1.00 48.41 187 LEU A O 1
ATOM 1500 N N . SER A 1 188 ? 22.602 -5.026 -15.837 1.00 46.56 188 SER A N 1
ATOM 1501 C CA . SER A 1 188 ? 24.019 -4.880 -15.490 1.00 46.56 188 SER A CA 1
ATOM 1502 C C . SER A 1 188 ? 24.773 -6.215 -15.566 1.00 46.56 188 SER A C 1
ATOM 1504 O O . SER A 1 188 ? 25.850 -6.262 -16.153 1.00 46.56 188 SER A O 1
ATOM 1506 N N . ALA A 1 189 ? 24.186 -7.313 -15.074 1.00 48.09 189 ALA A N 1
ATOM 1507 C CA . ALA A 1 189 ? 24.783 -8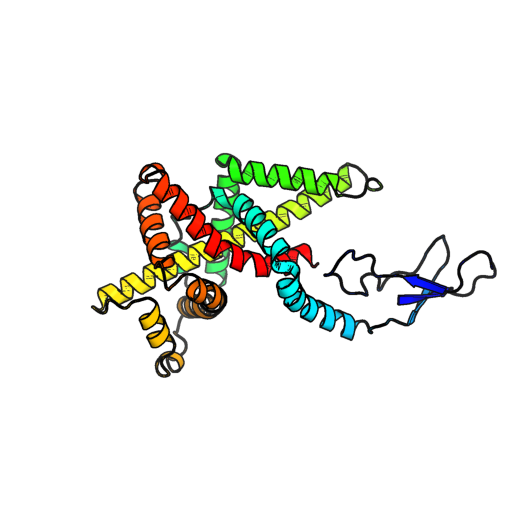.652 -15.155 1.00 48.09 189 ALA A CA 1
ATOM 1508 C C . ALA A 1 189 ? 24.879 -9.189 -16.601 1.00 48.09 189 ALA A C 1
ATOM 1510 O O . ALA A 1 189 ? 25.903 -9.750 -16.999 1.00 48.09 189 ALA A O 1
ATOM 1511 N N . THR A 1 190 ? 23.851 -8.939 -17.421 1.00 43.06 190 THR A N 1
ATOM 1512 C CA . THR A 1 190 ? 23.820 -9.352 -18.839 1.00 43.06 190 THR A CA 1
ATOM 1513 C C . THR A 1 190 ? 24.895 -8.621 -19.657 1.00 43.06 190 THR A C 1
ATOM 1515 O O . THR A 1 190 ? 25.517 -9.206 -20.539 1.00 43.06 190 THR A O 1
ATOM 1518 N N . THR A 1 191 ? 25.180 -7.358 -19.319 1.00 38.03 191 THR A N 1
ATOM 1519 C CA . THR A 1 191 ? 26.226 -6.550 -19.976 1.00 38.03 191 THR A CA 1
ATOM 1520 C C . THR A 1 191 ? 27.641 -7.043 -19.637 1.00 38.03 191 THR A C 1
ATOM 1522 O O . THR A 1 191 ? 28.557 -6.887 -20.440 1.00 38.03 191 THR A O 1
ATOM 1525 N N . SER A 1 192 ? 27.823 -7.701 -18.485 1.00 44.12 192 SER A N 1
ATOM 1526 C CA . SER A 1 192 ? 29.079 -8.358 -18.087 1.00 44.12 192 SER A CA 1
ATOM 1527 C C . SER A 1 192 ? 29.254 -9.795 -18.611 1.00 44.12 192 SER A C 1
ATOM 1529 O O . SER A 1 192 ? 30.205 -10.469 -18.224 1.00 44.12 192 SER A O 1
ATOM 1531 N N . GLY A 1 193 ? 28.363 -10.280 -19.487 1.00 35.12 193 GLY A N 1
ATOM 1532 C CA . GLY A 1 193 ? 28.488 -11.594 -20.136 1.00 35.12 193 GLY A CA 1
ATOM 1533 C C . GLY A 1 193 ? 28.095 -12.804 -19.277 1.00 35.12 193 GLY A C 1
ATOM 1534 O O . GLY A 1 193 ? 28.293 -13.934 -19.711 1.00 35.12 193 GLY A O 1
ATOM 1535 N N . TYR A 1 194 ? 27.517 -12.590 -18.092 1.00 40.38 194 TYR A N 1
ATOM 1536 C CA . TYR A 1 194 ? 27.044 -13.652 -17.201 1.00 40.38 194 TYR A CA 1
ATOM 1537 C C . TYR A 1 194 ? 25.507 -13.638 -17.135 1.00 40.38 194 TYR A C 1
ATOM 1539 O O . TYR A 1 194 ? 24.903 -12.889 -16.365 1.00 40.38 194 TYR A O 1
ATOM 1547 N N . GLU A 1 195 ? 24.852 -14.467 -17.954 1.00 36.94 195 GLU A N 1
ATOM 1548 C CA . GLU A 1 195 ? 23.423 -14.768 -17.806 1.00 36.94 195 GLU A CA 1
ATOM 1549 C C . GLU A 1 195 ? 23.229 -15.757 -16.652 1.00 36.94 195 GLU A C 1
ATOM 1551 O O . GLU A 1 195 ? 23.326 -16.967 -16.829 1.00 36.94 195 GLU A O 1
ATOM 1556 N N . HIS A 1 196 ? 22.949 -15.243 -15.458 1.00 44.03 196 HIS A N 1
ATOM 1557 C CA . HIS A 1 196 ? 22.655 -16.072 -14.293 1.00 44.03 196 HIS A CA 1
ATOM 1558 C C . HIS A 1 196 ? 21.170 -16.013 -13.912 1.00 44.03 196 HIS A C 1
ATOM 1560 O O . HIS A 1 196 ? 20.512 -14.968 -13.987 1.00 44.03 196 HIS A O 1
ATOM 1566 N N . SER A 1 197 ? 20.626 -17.176 -13.546 1.00 49.06 197 SER A N 1
ATOM 1567 C CA . SER A 1 197 ? 19.259 -17.344 -13.047 1.00 49.06 197 SER A CA 1
ATOM 1568 C C . SER A 1 197 ? 19.088 -16.668 -11.673 1.00 49.06 197 SER A C 1
ATOM 1570 O O . SER A 1 197 ? 20.073 -16.340 -11.012 1.00 49.06 197 SER A O 1
ATOM 1572 N N . LEU A 1 198 ? 17.845 -16.450 -11.214 1.00 44.28 198 LEU A N 1
ATOM 1573 C CA . LEU A 1 198 ? 17.563 -15.860 -9.889 1.00 44.28 198 LEU A CA 1
ATOM 1574 C C . LEU A 1 198 ? 18.295 -16.611 -8.754 1.00 44.28 198 LEU A C 1
ATOM 1576 O O . LEU A 1 198 ? 18.771 -15.982 -7.814 1.00 44.28 198 LEU A O 1
ATOM 1580 N N . HIS A 1 199 ? 18.433 -17.934 -8.891 1.00 42.34 199 HIS A N 1
ATOM 1581 C CA . HIS A 1 199 ? 19.119 -18.817 -7.946 1.00 42.34 199 HIS A CA 1
ATOM 1582 C C . HIS A 1 199 ? 20.631 -18.544 -7.877 1.00 42.34 199 HIS A C 1
ATOM 1584 O O . HIS A 1 199 ? 21.212 -18.482 -6.797 1.00 42.34 199 HIS A O 1
ATOM 1590 N N . ASP A 1 200 ? 21.269 -18.307 -9.021 1.00 43.16 200 ASP A N 1
ATOM 1591 C CA . ASP A 1 200 ? 22.706 -18.027 -9.086 1.00 43.16 200 ASP A CA 1
ATOM 1592 C C . ASP A 1 200 ? 23.041 -16.618 -8.585 1.00 43.16 200 ASP A C 1
ATOM 1594 O O . ASP A 1 200 ? 24.080 -16.408 -7.966 1.00 43.16 200 ASP A O 1
ATOM 1598 N N . HIS A 1 201 ? 22.151 -15.642 -8.804 1.00 47.53 201 HIS A N 1
ATOM 1599 C CA . HIS A 1 201 ? 22.319 -14.304 -8.233 1.00 47.53 201 HIS A CA 1
ATOM 1600 C C . HIS A 1 201 ? 22.218 -14.335 -6.705 1.00 47.53 201 HIS A C 1
ATOM 1602 O O . HIS A 1 201 ? 22.965 -13.639 -6.023 1.00 47.53 201 HIS A O 1
ATOM 1608 N N . GLN A 1 202 ? 21.335 -15.178 -6.169 1.00 45.88 202 GLN A N 1
ATOM 1609 C CA . GLN A 1 202 ? 21.210 -15.393 -4.734 1.00 45.88 202 GLN A CA 1
ATOM 1610 C C . GLN A 1 202 ? 22.478 -16.047 -4.167 1.00 45.88 202 GLN A C 1
ATOM 1612 O O . GLN A 1 202 ? 23.035 -15.538 -3.203 1.00 45.88 202 GLN A O 1
ATOM 1617 N N . GLN A 1 203 ? 23.034 -17.052 -4.850 1.00 40.69 203 GLN A N 1
ATOM 1618 C CA . GLN A 1 203 ? 24.311 -17.676 -4.481 1.00 40.69 203 GLN A CA 1
ATOM 1619 C C . GLN A 1 203 ? 25.522 -16.726 -4.623 1.00 40.69 203 GLN A C 1
ATOM 1621 O O . GLN A 1 203 ? 26.471 -16.804 -3.844 1.00 40.69 203 GLN A O 1
ATOM 1626 N N . TYR A 1 204 ? 25.486 -15.794 -5.579 1.00 42.28 204 TYR A N 1
ATOM 1627 C CA . TYR A 1 204 ? 26.500 -14.751 -5.758 1.00 42.28 204 TYR A CA 1
ATOM 1628 C C . TYR A 1 204 ? 26.445 -13.704 -4.634 1.00 42.28 204 TYR A C 1
ATOM 1630 O O . TYR A 1 204 ? 27.478 -13.363 -4.057 1.00 42.28 204 TYR A O 1
ATOM 1638 N N . VAL A 1 205 ? 25.243 -13.245 -4.264 1.00 43.94 205 VAL A N 1
ATOM 1639 C CA . VAL A 1 205 ? 25.000 -12.307 -3.149 1.00 43.94 205 VAL A CA 1
ATOM 1640 C C . VAL A 1 205 ? 25.262 -12.948 -1.778 1.00 43.94 205 VAL A C 1
ATOM 1642 O O . VAL A 1 205 ? 25.736 -12.264 -0.872 1.00 43.94 205 VAL A O 1
ATOM 1645 N N . GLU A 1 206 ? 25.016 -14.251 -1.633 1.00 41.81 206 GLU A N 1
ATOM 1646 C CA . GLU A 1 206 ? 25.329 -15.049 -0.437 1.00 41.81 206 GLU A CA 1
ATOM 1647 C C . GLU A 1 206 ? 26.802 -15.480 -0.350 1.00 41.81 206 GLU A C 1
ATOM 1649 O O . GLU A 1 206 ? 27.223 -16.035 0.669 1.00 41.81 206 GLU A O 1
ATOM 1654 N N . SER A 1 207 ? 27.616 -15.216 -1.379 1.00 35.28 207 SER A N 1
ATOM 1655 C CA . SER A 1 207 ? 29.039 -15.540 -1.322 1.00 35.28 207 SER A CA 1
ATOM 1656 C C . SER A 1 207 ? 29.729 -14.730 -0.204 1.00 35.28 207 SER A C 1
ATOM 1658 O O . SER A 1 207 ? 29.485 -13.524 -0.056 1.00 35.28 207 SER A O 1
ATOM 1660 N N . PRO A 1 208 ? 30.628 -15.348 0.590 1.00 36.72 208 PRO A N 1
ATOM 1661 C CA . PRO A 1 208 ? 31.372 -14.652 1.647 1.00 36.72 208 PRO A CA 1
ATOM 1662 C C . PRO A 1 208 ? 32.176 -13.444 1.140 1.00 36.72 208 PRO A C 1
ATOM 1664 O O . PRO A 1 208 ? 32.529 -12.560 1.926 1.00 36.72 208 PRO A O 1
ATOM 1667 N N . GLU A 1 209 ? 32.438 -13.407 -0.169 1.00 36.28 209 GLU A N 1
ATOM 1668 C CA . GLU A 1 209 ? 33.145 -12.347 -0.879 1.00 36.28 209 GLU A CA 1
ATOM 1669 C C . GLU A 1 209 ? 32.320 -11.050 -0.965 1.00 36.28 209 GLU A C 1
ATOM 1671 O O . GLU A 1 209 ? 32.899 -9.971 -0.855 1.00 36.28 209 GLU A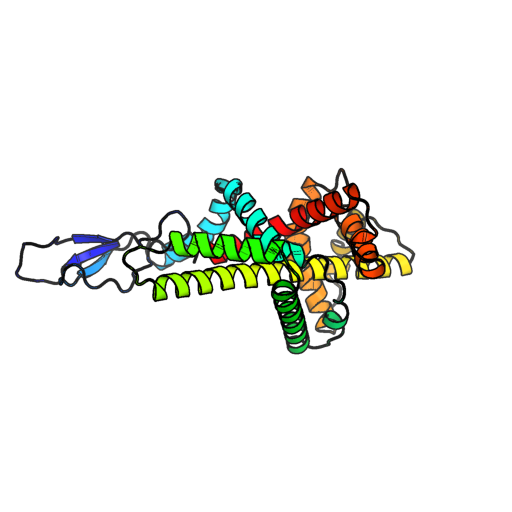 O 1
ATOM 1676 N N . ILE A 1 210 ? 30.976 -11.112 -1.037 1.00 40.66 210 ILE A N 1
ATOM 1677 C CA . ILE A 1 210 ? 30.135 -9.898 -1.100 1.00 40.66 210 ILE A CA 1
ATOM 1678 C C . ILE A 1 210 ? 29.869 -9.274 0.269 1.00 40.66 210 ILE A C 1
ATOM 1680 O O . ILE A 1 210 ? 29.813 -8.050 0.399 1.00 40.66 210 ILE A O 1
ATOM 1684 N N . CYS A 1 211 ? 29.806 -10.086 1.324 1.00 37.69 211 CYS A N 1
ATOM 1685 C CA . CYS A 1 211 ? 29.752 -9.584 2.701 1.00 37.69 211 CYS A CA 1
ATOM 1686 C C . CYS A 1 211 ? 31.047 -8.868 3.143 1.00 37.69 211 CYS A C 1
ATOM 1688 O O . CYS A 1 211 ? 31.046 -8.226 4.193 1.00 37.69 211 CYS A O 1
ATOM 1690 N N . HIS A 1 212 ? 32.119 -8.954 2.345 1.00 36.25 212 HIS A N 1
ATOM 1691 C CA . HIS A 1 212 ? 33.389 -8.254 2.547 1.00 36.25 212 HIS A CA 1
ATOM 1692 C C . HIS A 1 212 ? 33.600 -7.060 1.606 1.00 36.25 212 HIS A C 1
ATOM 1694 O O . HIS A 1 212 ? 34.634 -6.394 1.720 1.00 36.25 212 HIS A O 1
ATOM 1700 N N . PHE A 1 213 ? 32.650 -6.727 0.719 1.00 35.09 213 PHE A N 1
ATOM 1701 C CA . PHE A 1 213 ? 32.751 -5.456 0.004 1.00 35.09 213 PHE A CA 1
ATOM 1702 C C . PHE A 1 213 ? 32.621 -4.309 1.017 1.00 35.09 213 PHE A C 1
ATOM 1704 O O . PHE A 1 213 ? 31.660 -4.284 1.795 1.00 35.09 213 PHE A O 1
ATOM 1711 N N . PRO A 1 214 ? 33.576 -3.358 1.044 1.00 37.06 214 PRO A N 1
ATOM 1712 C CA . PRO A 1 214 ? 33.442 -2.173 1.875 1.00 37.06 214 PRO A CA 1
ATOM 1713 C C . PRO A 1 214 ? 32.112 -1.489 1.536 1.00 37.06 214 PRO A C 1
ATOM 1715 O O . PRO A 1 214 ? 31.699 -1.533 0.371 1.00 37.06 214 PRO A O 1
ATOM 1718 N N . PRO A 1 215 ? 31.422 -0.881 2.524 1.00 44.81 215 PRO A N 1
ATOM 1719 C CA . PRO A 1 215 ? 30.158 -0.210 2.272 1.00 44.81 215 PRO A CA 1
ATOM 1720 C C . PRO A 1 215 ? 30.363 0.736 1.088 1.00 44.81 215 PRO A C 1
ATOM 1722 O O . PRO A 1 215 ? 31.297 1.544 1.121 1.00 44.81 215 PRO A O 1
ATOM 1725 N N . PRO A 1 216 ? 29.572 0.602 0.014 1.00 46.50 216 PRO A N 1
ATOM 1726 C CA . PRO A 1 216 ? 29.795 1.394 -1.178 1.00 46.50 216 PRO A CA 1
ATOM 1727 C C . PRO A 1 216 ? 29.710 2.870 -0.787 1.00 46.50 216 PRO A C 1
ATOM 1729 O O . PRO A 1 216 ? 28.776 3.288 -0.098 1.00 46.50 216 PRO A O 1
ATOM 1732 N N . ASN A 1 217 ? 30.723 3.649 -1.172 1.00 43.88 217 ASN A N 1
ATOM 1733 C CA . ASN A 1 217 ? 30.788 5.080 -0.896 1.00 43.88 217 ASN A CA 1
ATOM 1734 C C . ASN A 1 217 ? 29.672 5.788 -1.678 1.00 43.88 217 ASN A C 1
ATOM 1736 O O . ASN A 1 217 ? 29.870 6.240 -2.800 1.00 43.88 217 ASN A O 1
ATOM 1740 N N . GLY A 1 218 ? 28.472 5.832 -1.102 1.00 56.94 218 GLY A N 1
ATOM 1741 C CA . GLY A 1 218 ? 27.300 6.430 -1.725 1.00 56.94 218 GLY A CA 1
ATOM 1742 C C . GLY A 1 218 ? 26.006 6.061 -1.005 1.00 56.94 218 GLY A C 1
ATOM 1743 O O . GLY A 1 218 ? 25.719 4.897 -0.732 1.00 56.94 218 GLY A O 1
ATOM 1744 N N . THR A 1 219 ? 25.183 7.068 -0.724 1.00 56.50 219 THR A N 1
ATOM 1745 C CA . THR A 1 219 ? 23.836 6.912 -0.145 1.00 56.50 219 THR A CA 1
ATOM 1746 C C . THR A 1 219 ? 22.945 6.009 -0.999 1.00 56.50 219 THR A C 1
ATOM 1748 O O . THR A 1 219 ? 22.175 5.227 -0.446 1.00 56.50 219 THR A O 1
ATOM 1751 N N . ARG A 1 220 ? 23.096 6.071 -2.327 1.00 59.84 220 ARG A N 1
ATOM 1752 C CA . ARG A 1 220 ? 22.392 5.242 -3.309 1.00 59.84 220 ARG A CA 1
ATOM 1753 C C . ARG A 1 220 ? 22.624 3.751 -3.090 1.00 59.84 220 ARG A C 1
ATOM 1755 O O . ARG A 1 220 ? 21.672 3.016 -2.866 1.00 59.84 220 ARG A O 1
ATOM 1762 N N . ALA A 1 221 ? 23.878 3.317 -3.082 1.00 59.34 221 ALA A N 1
ATOM 1763 C CA . ALA A 1 221 ? 24.212 1.904 -2.968 1.00 59.34 221 ALA A CA 1
ATOM 1764 C C . ALA A 1 221 ? 23.881 1.336 -1.571 1.00 59.34 221 ALA A C 1
ATOM 1766 O O . ALA A 1 221 ? 23.478 0.183 -1.445 1.00 59.34 221 ALA A O 1
ATOM 1767 N N . ALA A 1 222 ? 23.937 2.166 -0.520 1.00 61.00 222 ALA A N 1
ATOM 1768 C CA . ALA A 1 222 ? 23.441 1.794 0.806 1.00 61.00 222 ALA A CA 1
ATOM 1769 C C . ALA A 1 222 ? 21.911 1.595 0.839 1.00 61.00 222 ALA A C 1
ATOM 1771 O O . ALA A 1 222 ? 21.426 0.682 1.504 1.00 61.00 222 ALA A O 1
ATOM 1772 N N . ILE A 1 223 ? 21.147 2.433 0.127 1.00 60.16 223 ILE A N 1
ATOM 1773 C CA . ILE A 1 223 ? 19.690 2.295 -0.016 1.00 60.16 223 ILE A CA 1
ATOM 1774 C C . ILE A 1 223 ? 19.366 1.049 -0.847 1.00 60.16 223 ILE A C 1
ATOM 1776 O O . ILE A 1 223 ? 18.587 0.222 -0.387 1.00 60.16 223 ILE A O 1
ATOM 1780 N N . GLU A 1 224 ? 19.998 0.868 -2.008 1.00 62.62 224 GLU A N 1
ATOM 1781 C CA . GLU A 1 224 ? 19.819 -0.310 -2.870 1.00 62.62 224 GLU A CA 1
ATOM 1782 C C . GLU A 1 224 ? 20.078 -1.611 -2.086 1.00 62.62 224 GLU A C 1
ATOM 1784 O O . GLU A 1 224 ? 19.233 -2.506 -2.081 1.00 62.62 224 GLU A O 1
ATOM 1789 N N . MET A 1 225 ? 21.168 -1.677 -1.312 1.00 58.66 225 MET A N 1
ATOM 1790 C CA . MET A 1 225 ? 21.506 -2.849 -0.498 1.00 58.66 225 MET A CA 1
ATOM 1791 C C . MET A 1 225 ? 20.520 -3.087 0.659 1.00 58.66 225 MET A C 1
ATOM 1793 O O . MET A 1 225 ? 20.136 -4.230 0.903 1.00 58.66 225 MET A O 1
ATOM 1797 N N . LEU A 1 226 ? 20.069 -2.040 1.369 1.00 58.38 226 LEU A N 1
ATOM 1798 C CA . LEU A 1 226 ? 19.071 -2.183 2.443 1.00 58.38 226 LEU A CA 1
ATOM 1799 C C . LEU A 1 226 ? 17.712 -2.645 1.905 1.00 58.38 226 LEU A C 1
ATOM 1801 O O . LEU A 1 226 ? 17.076 -3.512 2.506 1.00 58.38 226 LEU A O 1
ATOM 1805 N N . TRP A 1 227 ? 17.271 -2.070 0.786 1.00 59.19 227 TRP A N 1
ATOM 1806 C CA . TRP A 1 227 ? 15.998 -2.403 0.153 1.00 59.19 227 TRP A CA 1
ATOM 1807 C C . TRP A 1 227 ? 16.005 -3.833 -0.395 1.00 59.19 227 TRP A C 1
ATOM 1809 O O . TRP A 1 227 ? 15.082 -4.598 -0.107 1.00 59.19 227 TRP A O 1
ATOM 1819 N N . PHE A 1 228 ? 17.066 -4.233 -1.101 1.00 56.03 228 PHE A N 1
ATOM 1820 C CA . PHE A 1 228 ? 17.193 -5.585 -1.648 1.00 56.03 228 PHE A CA 1
ATOM 1821 C C . PHE A 1 228 ? 17.343 -6.641 -0.535 1.00 56.03 228 PHE A C 1
ATOM 1823 O O . PHE A 1 228 ? 16.681 -7.677 -0.551 1.00 56.03 228 PHE A O 1
ATOM 1830 N N . ARG A 1 229 ? 18.136 -6.363 0.507 1.00 55.53 229 ARG A N 1
ATOM 1831 C CA . ARG A 1 229 ? 18.372 -7.320 1.600 1.00 55.53 229 ARG A CA 1
ATOM 1832 C C . ARG A 1 229 ? 17.179 -7.493 2.543 1.00 55.53 229 ARG A C 1
ATOM 1834 O O . ARG A 1 229 ? 16.959 -8.596 3.024 1.00 55.53 229 ARG A O 1
ATOM 1841 N N . HIS A 1 230 ? 16.421 -6.439 2.849 1.00 54.22 230 HIS A N 1
ATOM 1842 C CA . HIS A 1 230 ? 15.350 -6.529 3.853 1.00 54.22 230 HIS A CA 1
ATOM 1843 C C . HIS A 1 230 ? 13.950 -6.694 3.263 1.00 54.22 230 HIS A C 1
ATOM 1845 O O . HIS A 1 230 ? 13.161 -7.464 3.808 1.00 54.22 230 HIS A O 1
ATOM 1851 N N . LEU A 1 231 ? 13.630 -5.991 2.174 1.00 53.94 231 LEU A N 1
ATOM 1852 C CA . LEU A 1 231 ? 12.293 -6.043 1.582 1.00 53.94 231 LEU A CA 1
ATOM 1853 C C . LEU A 1 231 ? 12.183 -7.188 0.574 1.00 53.94 231 LEU A C 1
ATOM 1855 O O . LEU A 1 231 ? 11.224 -7.956 0.630 1.00 53.94 231 LEU A O 1
ATOM 1859 N N . TYR A 1 232 ? 13.185 -7.322 -0.304 1.00 50.97 232 TYR A N 1
ATOM 1860 C CA . TYR A 1 232 ? 13.209 -8.384 -1.304 1.00 50.97 232 TYR A CA 1
ATOM 1861 C C . TYR A 1 232 ? 13.550 -9.726 -0.651 1.00 50.97 232 TYR A C 1
ATOM 1863 O O . TYR A 1 232 ? 12.687 -10.581 -0.647 1.00 50.97 232 TYR A O 1
ATOM 1871 N N . HIS A 1 233 ? 14.691 -9.918 0.020 1.00 50.00 233 HIS A N 1
ATOM 1872 C CA . HIS A 1 233 ? 15.043 -11.236 0.596 1.00 50.00 233 HIS A CA 1
ATOM 1873 C C . HIS A 1 233 ? 14.003 -11.791 1.593 1.00 50.00 233 HIS A C 1
ATOM 1875 O O . HIS A 1 233 ? 13.575 -12.934 1.476 1.00 50.00 233 HIS A O 1
ATOM 1881 N N . GLY A 1 234 ? 13.528 -10.972 2.542 1.00 53.41 234 GLY A N 1
ATOM 1882 C CA . GLY A 1 234 ? 12.597 -11.429 3.583 1.00 53.41 234 GLY A CA 1
ATOM 1883 C C . GLY A 1 234 ? 11.195 -11.795 3.077 1.00 53.41 234 GLY A C 1
ATOM 1884 O O . GLY A 1 234 ? 10.560 -12.693 3.627 1.00 53.41 234 GLY A O 1
ATOM 1885 N N . CYS A 1 235 ? 10.702 -11.123 2.029 1.00 51.19 235 CYS A N 1
ATOM 1886 C CA . CYS A 1 235 ? 9.395 -11.426 1.426 1.00 51.19 235 CYS A CA 1
ATOM 1887 C C . CYS A 1 235 ? 9.520 -12.405 0.253 1.00 51.19 235 CYS A C 1
ATOM 1889 O O . CYS A 1 235 ? 8.649 -13.252 0.049 1.00 51.19 235 CYS A O 1
ATOM 1891 N N . ALA A 1 236 ? 10.611 -12.308 -0.504 1.00 50.41 236 ALA A N 1
ATOM 1892 C CA . ALA A 1 236 ? 10.889 -13.160 -1.641 1.00 50.41 236 ALA A CA 1
ATOM 1893 C C . ALA A 1 236 ? 11.271 -14.569 -1.199 1.00 50.41 236 ALA A C 1
ATOM 1895 O O . ALA A 1 236 ? 10.855 -15.475 -1.887 1.00 50.41 236 ALA A O 1
ATOM 1896 N N . GLU A 1 237 ? 11.909 -14.827 -0.052 1.00 50.03 237 GLU A N 1
ATOM 1897 C CA . GLU A 1 237 ? 12.101 -16.216 0.415 1.00 50.03 237 GLU A CA 1
ATOM 1898 C C . GLU A 1 237 ? 10.774 -16.990 0.540 1.00 50.03 237 GLU A C 1
ATOM 1900 O O . GLU A 1 237 ? 10.696 -18.156 0.158 1.00 50.03 237 GLU A O 1
ATOM 1905 N N . ILE A 1 238 ? 9.701 -16.347 1.013 1.00 54.00 238 ILE A N 1
ATOM 1906 C CA . ILE A 1 238 ? 8.377 -16.981 1.142 1.00 54.00 238 ILE A CA 1
ATOM 1907 C C . ILE A 1 238 ? 7.750 -17.224 -0.240 1.00 54.00 238 ILE A C 1
ATOM 1909 O O . ILE A 1 238 ? 7.172 -18.282 -0.482 1.00 54.00 238 ILE A O 1
ATOM 1913 N N . ILE A 1 239 ? 7.868 -16.259 -1.157 1.00 53.03 239 ILE A N 1
ATOM 1914 C CA . ILE A 1 239 ? 7.249 -16.326 -2.490 1.00 53.03 239 ILE A CA 1
ATOM 1915 C C . ILE A 1 239 ? 8.063 -17.212 -3.452 1.00 53.03 239 ILE A C 1
ATOM 1917 O O . ILE A 1 239 ? 7.492 -18.024 -4.175 1.00 53.03 239 ILE A O 1
ATOM 1921 N N . ILE A 1 240 ? 9.392 -17.101 -3.434 1.00 50.09 240 ILE A N 1
ATOM 1922 C CA . ILE A 1 240 ? 10.354 -17.899 -4.208 1.00 50.09 240 ILE A CA 1
ATOM 1923 C C . ILE A 1 240 ? 10.226 -19.369 -3.801 1.00 50.09 240 ILE A C 1
ATOM 1925 O O . ILE A 1 240 ? 10.050 -20.205 -4.679 1.00 50.09 240 ILE A O 1
ATOM 1929 N N . ASN A 1 241 ? 10.188 -19.709 -2.509 1.00 49.81 241 ASN A N 1
ATOM 1930 C CA . ASN A 1 241 ? 10.011 -21.110 -2.103 1.00 49.81 241 ASN A CA 1
ATOM 1931 C C . ASN A 1 241 ? 8.647 -21.701 -2.517 1.00 49.81 241 ASN A C 1
ATOM 1933 O O . ASN A 1 241 ? 8.542 -22.912 -2.701 1.00 49.81 241 ASN A O 1
ATOM 1937 N N . LEU A 1 242 ? 7.611 -20.870 -2.696 1.00 49.53 242 LEU A N 1
ATOM 1938 C CA . LEU A 1 242 ? 6.271 -21.313 -3.096 1.00 49.53 242 LEU A CA 1
ATOM 1939 C C . LEU A 1 242 ? 6.068 -21.366 -4.626 1.00 49.53 242 LEU A C 1
ATOM 1941 O O . LEU A 1 242 ? 5.280 -22.181 -5.100 1.00 49.53 242 LEU A O 1
ATOM 1945 N N . MET A 1 243 ? 6.740 -20.499 -5.398 1.00 49.78 243 MET A N 1
ATOM 1946 C CA . MET A 1 243 ? 6.437 -20.251 -6.824 1.00 49.78 243 MET A CA 1
ATOM 1947 C C . MET A 1 243 ? 7.631 -20.413 -7.787 1.00 49.78 243 MET A C 1
ATOM 1949 O O . MET A 1 243 ? 7.414 -20.636 -8.979 1.00 49.78 243 MET A O 1
ATOM 1953 N N . SER A 1 244 ? 8.878 -20.379 -7.295 1.00 48.06 244 SER A N 1
ATOM 1954 C CA . SER A 1 244 ? 10.098 -20.580 -8.103 1.00 48.06 244 SER A CA 1
ATOM 1955 C C . SER A 1 244 ? 10.163 -21.913 -8.871 1.00 48.06 244 SER A C 1
ATOM 1957 O O . SER A 1 244 ? 10.673 -21.906 -9.992 1.00 48.06 244 SER A O 1
ATOM 1959 N N . PRO A 1 245 ? 9.611 -23.051 -8.385 1.00 50.84 245 PRO A N 1
ATOM 1960 C CA . PRO A 1 245 ? 9.730 -24.301 -9.133 1.00 50.84 245 PRO A CA 1
ATOM 1961 C C . PRO A 1 245 ? 8.877 -24.376 -10.412 1.00 50.84 245 PRO A C 1
ATOM 1963 O O . PRO A 1 245 ? 9.027 -25.334 -11.164 1.00 50.84 245 PRO A O 1
ATOM 1966 N N . ILE A 1 246 ? 7.975 -23.416 -10.672 1.00 45.97 246 ILE A N 1
ATOM 1967 C CA . ILE A 1 246 ? 7.000 -23.513 -11.777 1.00 45.97 246 ILE A CA 1
ATOM 1968 C C . ILE A 1 246 ? 7.101 -22.324 -12.751 1.00 45.97 246 ILE A C 1
ATOM 1970 O O . ILE A 1 246 ? 6.802 -22.487 -13.934 1.00 45.97 246 ILE A O 1
ATOM 1974 N N . PHE A 1 247 ? 7.538 -21.136 -12.304 1.00 57.12 247 PHE A N 1
ATOM 1975 C CA . PHE A 1 247 ? 7.613 -19.948 -13.165 1.00 57.12 247 PHE A CA 1
ATOM 1976 C C . PHE A 1 247 ? 8.554 -18.863 -12.601 1.00 57.12 247 PHE A C 1
ATOM 1978 O O . PHE A 1 247 ? 8.487 -18.541 -11.416 1.00 57.12 247 PHE A O 1
ATOM 1985 N N . ASP A 1 248 ? 9.382 -18.232 -13.446 1.00 70.62 248 ASP A N 1
ATOM 1986 C CA . ASP A 1 248 ? 10.203 -17.061 -13.068 1.00 70.62 248 ASP A CA 1
ATOM 1987 C C . ASP A 1 248 ? 9.319 -15.796 -13.026 1.00 70.62 248 ASP A C 1
ATOM 1989 O O . ASP A 1 248 ? 9.344 -14.940 -13.918 1.00 70.62 248 ASP A O 1
ATOM 1993 N N . VAL A 1 249 ? 8.452 -15.729 -12.006 1.00 74.12 249 VAL A N 1
ATOM 1994 C CA . VAL A 1 249 ? 7.438 -14.676 -11.827 1.00 74.12 249 VAL A CA 1
ATOM 1995 C C . VAL A 1 249 ? 8.047 -13.264 -11.810 1.00 74.12 249 VAL A C 1
ATOM 1997 O O . VAL A 1 249 ? 7.524 -12.415 -12.536 1.00 74.12 249 VAL A O 1
ATOM 2000 N N . PRO A 1 250 ? 9.156 -12.972 -11.092 1.00 74.19 250 PRO A N 1
ATOM 2001 C CA . PRO A 1 250 ? 9.783 -11.648 -11.125 1.00 74.19 250 PRO A CA 1
ATOM 2002 C C . PRO A 1 250 ? 10.237 -11.243 -12.527 1.00 74.19 250 PRO A C 1
ATOM 2004 O O . PRO A 1 250 ? 10.002 -10.110 -12.949 1.00 74.19 250 PRO A O 1
ATOM 2007 N N . LYS A 1 251 ? 10.843 -12.170 -13.285 1.00 75.38 251 LYS A N 1
ATOM 2008 C CA . LYS A 1 251 ? 11.244 -11.918 -14.676 1.00 75.38 251 LYS A CA 1
ATOM 2009 C C . LYS A 1 251 ? 10.033 -11.641 -15.555 1.00 75.38 251 LYS A C 1
ATOM 2011 O O . LYS A 1 251 ? 10.072 -10.696 -16.340 1.00 75.38 251 LYS A O 1
ATOM 2016 N N . PHE A 1 252 ? 8.966 -12.423 -15.423 1.00 82.50 252 PHE A N 1
ATOM 2017 C CA . PHE A 1 252 ? 7.738 -12.193 -16.179 1.00 82.50 252 PHE A CA 1
ATOM 2018 C C . PHE A 1 252 ? 7.117 -10.829 -15.861 1.00 82.50 252 PHE A C 1
ATOM 2020 O O . PHE A 1 252 ? 6.801 -10.079 -16.784 1.00 82.50 252 PHE A O 1
ATOM 2027 N N . MET A 1 253 ? 6.997 -10.473 -14.579 1.00 85.19 253 MET A N 1
ATOM 2028 C CA . MET A 1 253 ? 6.487 -9.169 -14.147 1.00 85.19 253 MET A CA 1
ATOM 2029 C C . MET A 1 253 ? 7.333 -8.026 -14.708 1.00 85.19 253 MET A C 1
ATOM 2031 O O . MET A 1 253 ? 6.784 -7.074 -15.252 1.00 85.19 253 MET A O 1
ATOM 2035 N N . ALA A 1 254 ? 8.659 -8.143 -14.636 1.00 83.25 254 ALA A N 1
ATOM 2036 C CA . ALA A 1 254 ? 9.601 -7.155 -15.146 1.00 83.25 254 ALA A CA 1
ATOM 2037 C C . ALA A 1 254 ? 9.505 -6.952 -16.669 1.00 83.25 254 ALA A C 1
ATOM 2039 O O . ALA A 1 254 ? 9.414 -5.818 -17.145 1.00 83.25 254 ALA A O 1
ATOM 2040 N N . VAL A 1 255 ? 9.502 -8.045 -17.441 1.00 84.31 255 VAL A N 1
ATOM 2041 C CA . VAL A 1 255 ? 9.392 -8.002 -18.910 1.00 84.31 255 VAL A CA 1
ATOM 2042 C C . VAL A 1 255 ? 8.042 -7.431 -19.328 1.00 84.31 255 VAL A C 1
ATOM 2044 O O . VAL A 1 255 ? 7.984 -6.531 -20.166 1.00 84.31 255 VAL A O 1
ATOM 2047 N N . THR A 1 256 ? 6.966 -7.911 -18.706 1.00 88.69 256 THR A N 1
ATOM 2048 C CA . THR A 1 256 ? 5.604 -7.469 -19.010 1.00 88.69 256 THR A CA 1
ATOM 2049 C C . THR A 1 256 ? 5.414 -6.000 -18.647 1.00 88.69 256 THR A C 1
ATOM 2051 O O . THR A 1 256 ? 4.914 -5.239 -19.469 1.00 88.69 256 THR A O 1
ATOM 2054 N N . ARG A 1 257 ? 5.911 -5.560 -17.482 1.00 90.56 257 ARG A N 1
ATOM 2055 C CA . ARG A 1 257 ? 5.942 -4.145 -17.081 1.00 90.56 257 ARG A CA 1
ATOM 2056 C C . ARG A 1 257 ? 6.651 -3.278 -18.119 1.00 90.56 257 ARG A C 1
ATOM 2058 O O . ARG A 1 257 ? 6.095 -2.270 -18.535 1.00 90.56 257 ARG A O 1
ATOM 2065 N N . ASN A 1 258 ? 7.842 -3.666 -18.578 1.00 88.25 258 ASN A N 1
ATOM 2066 C CA . ASN A 1 258 ? 8.580 -2.900 -19.589 1.00 88.25 258 ASN A CA 1
ATOM 2067 C C . ASN A 1 258 ? 7.804 -2.795 -20.915 1.00 88.25 258 ASN A C 1
ATOM 2069 O O . ASN A 1 258 ? 7.824 -1.750 -21.562 1.00 88.25 258 ASN A O 1
ATOM 2073 N N . ASN A 1 259 ? 7.099 -3.860 -21.307 1.00 89.75 259 ASN A N 1
ATOM 2074 C CA . ASN A 1 259 ? 6.228 -3.837 -22.480 1.00 89.75 259 ASN A CA 1
ATOM 2075 C C . ASN A 1 259 ? 5.041 -2.878 -22.283 1.00 89.75 259 ASN A C 1
ATOM 2077 O O . ASN A 1 259 ? 4.819 -2.012 -23.125 1.00 89.75 259 ASN A O 1
ATOM 2081 N N . ILE A 1 260 ? 4.342 -2.969 -21.144 1.00 92.62 260 ILE A N 1
ATOM 2082 C CA . ILE A 1 260 ? 3.228 -2.073 -20.790 1.00 92.62 260 ILE A CA 1
ATOM 2083 C C . ILE A 1 260 ? 3.686 -0.612 -20.796 1.00 92.62 260 ILE A C 1
ATOM 2085 O O . IL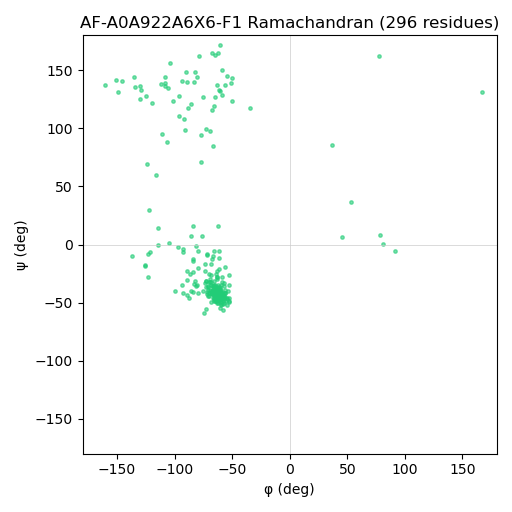E A 1 260 ? 3.009 0.240 -21.357 1.00 92.62 260 ILE A O 1
ATOM 2089 N N . CYS A 1 261 ? 4.851 -0.317 -20.223 1.00 91.19 261 CYS A N 1
ATOM 2090 C CA . CYS A 1 261 ? 5.363 1.047 -20.143 1.00 91.19 261 CYS A CA 1
ATOM 2091 C C . CYS A 1 261 ? 5.763 1.643 -21.496 1.00 91.19 261 CYS A C 1
ATOM 2093 O O . CYS A 1 261 ? 5.732 2.858 -21.654 1.00 91.19 261 CYS A O 1
ATOM 2095 N N . LYS A 1 262 ? 6.122 0.810 -22.479 1.00 91.06 262 LYS A N 1
ATOM 2096 C CA . LYS A 1 262 ? 6.472 1.264 -23.834 1.00 91.06 262 LYS A CA 1
ATOM 2097 C C . LYS A 1 262 ? 5.269 1.337 -24.764 1.00 91.06 262 LYS A C 1
ATOM 2099 O O . LYS A 1 262 ? 5.142 2.283 -25.530 1.00 91.06 262 LYS A O 1
ATOM 2104 N N . ASN A 1 263 ? 4.413 0.322 -24.707 1.00 93.25 263 ASN A N 1
ATOM 2105 C CA . ASN A 1 263 ? 3.376 0.072 -25.708 1.00 93.25 263 ASN A CA 1
ATOM 2106 C C . ASN A 1 263 ? 1.953 0.237 -25.152 1.00 93.25 263 ASN A C 1
ATOM 2108 O O . ASN A 1 263 ? 0.975 0.063 -25.877 1.00 93.25 263 ASN A O 1
ATOM 2112 N N . GLY A 1 264 ? 1.824 0.567 -23.868 1.00 90.94 264 GLY A N 1
ATOM 2113 C CA . GLY A 1 264 ? 0.555 0.672 -23.162 1.00 90.94 264 GLY A CA 1
ATOM 2114 C C . GLY A 1 264 ? -0.031 -0.684 -22.769 1.00 90.94 264 GLY A C 1
ATOM 2115 O O . GLY A 1 264 ? 0.304 -1.738 -23.317 1.00 90.94 264 GLY A O 1
ATOM 2116 N N . MET A 1 265 ? -0.973 -0.656 -21.826 1.00 88.88 265 MET A N 1
ATOM 2117 C CA . MET A 1 265 ? -1.645 -1.859 -21.318 1.00 88.88 265 MET A CA 1
ATOM 2118 C C . MET A 1 265 ? -2.454 -2.594 -22.403 1.00 88.88 265 MET A C 1
ATOM 2120 O O . MET A 1 265 ? -2.600 -3.812 -22.359 1.00 88.88 265 MET A O 1
ATOM 2124 N N . ALA A 1 266 ? -2.933 -1.860 -23.415 1.0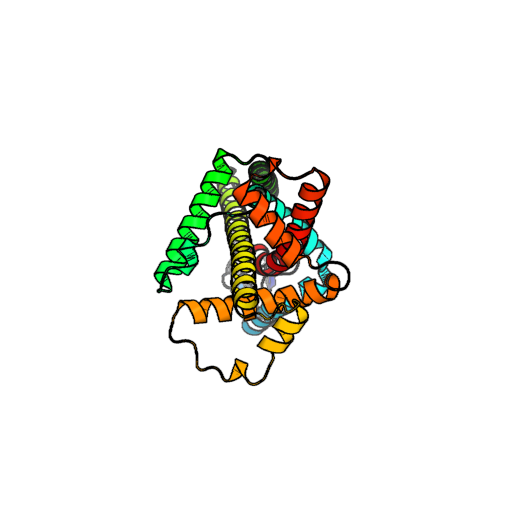0 89.88 266 ALA A N 1
ATOM 2125 C CA . ALA A 1 266 ? -3.689 -2.399 -24.547 1.00 89.88 266 ALA A CA 1
ATOM 2126 C C . ALA A 1 266 ? -2.858 -3.296 -25.484 1.00 89.88 266 ALA A C 1
ATOM 2128 O O . ALA A 1 266 ? -3.430 -3.988 -26.322 1.00 89.88 266 ALA A O 1
ATOM 2129 N N . SER A 1 267 ? -1.527 -3.291 -25.348 1.00 90.81 267 SER A N 1
ATOM 2130 C CA . SER A 1 267 ? -0.635 -4.156 -26.127 1.00 90.81 267 SER A CA 1
ATOM 2131 C C . SER A 1 267 ? -0.670 -5.625 -25.694 1.00 90.81 267 SER A C 1
ATOM 2133 O O . SER A 1 267 ? -0.222 -6.485 -26.449 1.00 90.81 267 SER A O 1
ATOM 2135 N N . LEU A 1 268 ? -1.196 -5.927 -24.501 1.00 92.69 268 LEU A N 1
ATOM 2136 C CA . LEU A 1 268 ? -1.281 -7.293 -23.991 1.00 92.69 268 LEU A CA 1
ATOM 2137 C C . LEU A 1 268 ? -2.593 -7.975 -24.378 1.00 92.69 268 LEU A C 1
ATOM 2139 O O . LEU A 1 268 ? -3.664 -7.365 -24.410 1.00 92.69 268 LEU A O 1
ATOM 2143 N N . SER A 1 269 ? -2.535 -9.294 -24.562 1.00 94.25 269 SER A N 1
ATOM 2144 C CA . SER A 1 269 ? -3.739 -10.121 -24.598 1.00 94.25 269 SER A CA 1
ATOM 2145 C C . SER A 1 269 ? -4.465 -10.112 -23.245 1.00 94.25 269 SER A C 1
ATOM 2147 O O . SER A 1 269 ? -3.912 -9.777 -22.190 1.00 94.25 269 SER A O 1
ATOM 2149 N N . ARG A 1 270 ? -5.735 -10.537 -23.247 1.00 93.50 270 ARG A N 1
ATOM 2150 C CA . ARG A 1 270 ? -6.528 -10.653 -22.011 1.00 93.50 270 ARG A CA 1
ATOM 2151 C C . ARG A 1 270 ? -5.905 -11.636 -21.021 1.00 93.50 270 ARG A C 1
ATOM 2153 O O . ARG A 1 270 ? -5.883 -11.353 -19.828 1.00 93.50 270 ARG A O 1
ATOM 2160 N N . SER A 1 271 ? -5.390 -12.764 -21.509 1.00 91.12 271 SER A N 1
ATOM 2161 C CA . SER A 1 271 ? -4.705 -13.758 -20.678 1.00 91.12 271 SER A CA 1
ATOM 2162 C C . SER A 1 271 ? -3.436 -13.189 -20.057 1.00 91.12 271 SER A C 1
ATOM 2164 O O . SER A 1 271 ? -3.255 -13.326 -18.856 1.00 91.12 271 SER A O 1
ATOM 2166 N N . GLU A 1 272 ? -2.607 -12.485 -20.831 1.00 90.19 272 GLU A N 1
ATOM 2167 C CA . GLU A 1 272 ? -1.383 -11.860 -20.309 1.00 90.19 272 GLU A CA 1
ATOM 2168 C C . GLU A 1 272 ? -1.694 -10.769 -19.287 1.00 90.19 272 GLU A C 1
ATOM 2170 O O . GLU A 1 272 ? -1.034 -10.690 -18.256 1.00 90.19 272 GLU A O 1
ATOM 2175 N N . THR A 1 273 ? -2.741 -9.975 -19.527 1.00 92.88 273 THR A N 1
ATOM 2176 C CA . THR A 1 273 ? -3.215 -8.970 -18.568 1.00 92.88 273 THR A CA 1
ATOM 2177 C C . THR A 1 273 ? -3.645 -9.621 -17.252 1.00 92.88 273 THR A C 1
ATOM 2179 O O . THR A 1 273 ? -3.264 -9.153 -16.179 1.00 92.88 273 THR A O 1
ATOM 2182 N N . VAL A 1 274 ? -4.412 -10.716 -17.302 1.00 92.81 274 VAL A N 1
ATOM 2183 C CA . VAL A 1 274 ? -4.822 -11.455 -16.096 1.00 92.81 274 VAL A CA 1
ATOM 2184 C C . VAL A 1 274 ? -3.607 -12.055 -15.391 1.00 92.81 274 VAL A C 1
ATOM 2186 O O . VAL A 1 274 ? -3.454 -11.859 -14.188 1.00 92.81 274 VAL A O 1
ATOM 2189 N N . SER A 1 275 ? -2.718 -12.727 -16.125 1.00 90.38 275 SER A N 1
ATOM 2190 C CA . SER A 1 275 ? -1.489 -13.305 -15.576 1.00 90.38 275 SER A CA 1
ATOM 2191 C C . SER A 1 275 ? -0.621 -12.249 -14.895 1.00 90.38 275 SER A C 1
ATOM 2193 O O . SER A 1 275 ? -0.190 -12.461 -13.767 1.00 90.38 275 SER A O 1
ATOM 2195 N N . TYR A 1 276 ? -0.424 -11.090 -15.527 1.00 91.62 276 TYR A N 1
ATOM 2196 C CA . TYR A 1 276 ? 0.327 -9.976 -14.952 1.00 91.62 276 TYR A CA 1
ATOM 2197 C C . TYR A 1 276 ? -0.272 -9.511 -13.623 1.00 91.62 276 TYR A C 1
ATOM 2199 O O . TYR A 1 276 ? 0.435 -9.466 -12.618 1.00 91.62 276 TYR A O 1
ATOM 2207 N N . ASN A 1 277 ? -1.578 -9.241 -13.585 1.00 93.25 277 ASN A N 1
ATOM 2208 C CA . ASN A 1 277 ? -2.247 -8.785 -12.366 1.00 93.25 277 ASN A CA 1
ATOM 2209 C C . ASN A 1 277 ? -2.206 -9.836 -11.245 1.00 93.25 277 ASN A C 1
ATOM 2211 O O . ASN A 1 277 ? -1.964 -9.495 -10.089 1.00 93.25 277 ASN A O 1
ATOM 2215 N N . VAL A 1 278 ? -2.366 -11.122 -11.574 1.00 91.38 278 VAL A N 1
ATOM 2216 C CA . VAL A 1 278 ? -2.219 -12.218 -10.602 1.00 91.38 278 VAL A CA 1
ATOM 2217 C C . VAL A 1 278 ? -0.796 -12.267 -10.045 1.00 91.38 278 VAL A C 1
ATOM 2219 O O . VAL A 1 278 ? -0.624 -12.362 -8.831 1.00 91.38 278 VAL A O 1
ATOM 2222 N N . CYS A 1 279 ? 0.224 -12.153 -10.897 1.00 88.00 279 CYS A N 1
ATOM 2223 C CA . CYS A 1 279 ? 1.617 -12.119 -10.460 1.00 88.00 279 CYS A CA 1
ATOM 2224 C C . CYS A 1 279 ? 1.901 -10.919 -9.545 1.00 88.00 279 CYS A C 1
ATOM 2226 O O . CYS A 1 279 ? 2.490 -11.097 -8.479 1.00 88.00 279 CYS A O 1
ATOM 2228 N N . VAL A 1 280 ? 1.426 -9.721 -9.909 1.00 90.88 280 VAL A N 1
ATOM 2229 C CA . VAL A 1 280 ? 1.536 -8.523 -9.060 1.00 90.88 280 VAL A CA 1
ATOM 2230 C C . VAL A 1 280 ? 0.866 -8.762 -7.711 1.00 90.88 280 VAL A C 1
ATOM 2232 O O . VAL A 1 280 ? 1.491 -8.521 -6.683 1.00 90.88 280 VAL A O 1
ATOM 2235 N N . PHE A 1 281 ? -0.361 -9.289 -7.687 1.00 91.06 281 PHE A N 1
ATOM 2236 C CA . PHE A 1 281 ? -1.076 -9.576 -6.443 1.00 91.06 281 PHE A CA 1
ATOM 2237 C C . PHE A 1 281 ? -0.316 -10.554 -5.538 1.00 91.06 281 PHE A C 1
ATOM 2239 O O . PHE A 1 281 ? -0.184 -10.299 -4.342 1.00 91.06 281 PHE A O 1
ATOM 2246 N N . VAL A 1 282 ? 0.219 -11.645 -6.096 1.00 84.81 282 VAL A N 1
ATOM 2247 C CA . VAL A 1 282 ? 0.975 -12.656 -5.337 1.00 84.81 282 VAL A CA 1
ATOM 2248 C C . VAL A 1 282 ? 2.210 -12.055 -4.661 1.00 84.81 282 VAL A C 1
ATOM 2250 O O . VAL A 1 282 ? 2.535 -12.453 -3.545 1.00 84.81 282 VAL A O 1
ATOM 2253 N N . TYR A 1 283 ? 2.866 -11.073 -5.285 1.00 80.12 283 TYR A N 1
ATOM 2254 C CA . TYR A 1 283 ? 4.003 -10.365 -4.685 1.00 80.12 283 TYR A CA 1
ATOM 2255 C C . TYR A 1 283 ? 3.588 -9.229 -3.750 1.00 80.12 283 TYR A C 1
ATOM 2257 O O . TYR A 1 283 ? 4.242 -8.972 -2.739 1.00 80.12 283 TYR A O 1
ATOM 2265 N N . PHE A 1 284 ? 2.485 -8.557 -4.060 1.00 86.25 284 PHE A N 1
ATOM 2266 C CA . PHE A 1 284 ? 1.974 -7.447 -3.275 1.00 86.25 284 PHE A CA 1
ATOM 2267 C C . PHE A 1 284 ? 1.369 -7.909 -1.944 1.00 86.25 284 PHE A C 1
ATOM 2269 O O . PHE A 1 284 ? 1.601 -7.288 -0.908 1.00 86.25 284 PHE A O 1
ATOM 2276 N N . TRP A 1 285 ? 0.627 -9.018 -1.937 1.00 85.50 285 TRP A N 1
ATOM 2277 C CA . TRP A 1 285 ? -0.074 -9.505 -0.749 1.00 85.50 285 TRP A CA 1
ATOM 2278 C C . TRP A 1 285 ? 0.873 -9.749 0.445 1.00 85.50 285 TRP A C 1
ATOM 2280 O O . TRP A 1 285 ? 0.623 -9.170 1.505 1.00 85.50 285 TRP A O 1
ATOM 2290 N N . PRO A 1 286 ? 1.999 -10.474 0.330 1.00 76.31 286 PRO A N 1
ATOM 2291 C CA . PRO A 1 286 ? 2.919 -10.654 1.455 1.00 76.31 286 PRO A CA 1
ATOM 2292 C C . PRO A 1 286 ? 3.474 -9.338 2.021 1.00 76.31 286 PRO A C 1
ATOM 2294 O O . PRO A 1 286 ? 3.659 -9.227 3.235 1.00 76.31 286 PRO A O 1
ATOM 2297 N N . LEU A 1 287 ? 3.666 -8.314 1.178 1.00 76.88 287 LEU A N 1
ATOM 2298 C CA . LEU A 1 287 ? 4.080 -6.977 1.621 1.00 76.88 287 LEU A CA 1
ATOM 2299 C C . LEU A 1 287 ? 2.987 -6.301 2.464 1.00 76.88 287 LEU A C 1
ATOM 2301 O O . LEU A 1 287 ? 3.280 -5.697 3.500 1.00 76.88 287 LEU A O 1
ATOM 2305 N N . THR A 1 288 ? 1.716 -6.452 2.076 1.00 78.50 288 THR A N 1
ATOM 2306 C CA . THR A 1 288 ? 0.581 -5.904 2.841 1.00 78.50 288 THR A CA 1
ATOM 2307 C C . THR A 1 288 ? 0.480 -6.499 4.241 1.00 78.50 288 THR A C 1
ATOM 2309 O O . THR A 1 288 ? 0.174 -5.776 5.190 1.00 78.50 288 THR A O 1
ATOM 2312 N N . THR A 1 289 ? 0.827 -7.776 4.413 1.00 70.56 289 THR A N 1
ATOM 2313 C CA . THR A 1 289 ? 0.763 -8.487 5.698 1.00 70.56 289 THR A CA 1
ATOM 2314 C C . THR A 1 289 ? 1.618 -7.831 6.788 1.00 70.56 289 THR A C 1
ATOM 2316 O O . THR A 1 289 ? 1.311 -7.928 7.978 1.00 70.56 289 THR A O 1
ATOM 2319 N N . PHE A 1 290 ? 2.704 -7.136 6.437 1.00 66.56 290 PHE A N 1
ATOM 2320 C CA . PHE A 1 290 ? 3.484 -6.372 7.416 1.00 66.56 290 PHE A CA 1
ATOM 2321 C C . PHE A 1 290 ? 2.736 -5.135 7.902 1.00 66.56 290 PHE A C 1
ATOM 2323 O O . PHE A 1 290 ? 2.674 -4.895 9.102 1.00 66.56 290 PHE A O 1
ATOM 2330 N N . VAL A 1 291 ? 2.119 -4.397 6.988 1.00 67.88 291 VAL A N 1
ATOM 2331 C CA . VAL A 1 291 ? 1.435 -3.132 7.271 1.00 67.88 291 VAL A CA 1
ATOM 2332 C C . VAL A 1 291 ? 0.089 -3.343 7.954 1.00 67.88 291 VAL A C 1
ATOM 2334 O O . VAL A 1 291 ? -0.229 -2.619 8.893 1.00 67.88 291 VAL A O 1
ATOM 2337 N N . ILE A 1 292 ? -0.685 -4.347 7.539 1.00 66.06 292 ILE A N 1
ATOM 2338 C CA . ILE A 1 292 ? -2.013 -4.643 8.095 1.00 66.06 292 ILE A CA 1
ATOM 2339 C C . ILE A 1 292 ? -1.934 -4.868 9.608 1.00 66.06 292 ILE A C 1
ATOM 2341 O O . ILE A 1 292 ? -2.746 -4.329 10.355 1.00 66.06 292 ILE A O 1
ATOM 2345 N N . SER A 1 293 ? -0.911 -5.584 10.082 1.00 60.09 293 SER A N 1
ATOM 2346 C CA . SER A 1 293 ? -0.706 -5.798 11.518 1.00 60.09 293 SER A CA 1
ATOM 2347 C C . SER A 1 293 ? -0.434 -4.514 12.305 1.00 60.09 293 SER A C 1
ATOM 2349 O O . SER A 1 293 ? -0.774 -4.449 13.482 1.00 60.09 293 SER A O 1
ATOM 2351 N N . TYR A 1 294 ? 0.168 -3.501 11.677 1.00 60.47 294 TYR A N 1
ATOM 2352 C CA . TYR A 1 294 ? 0.411 -2.205 12.309 1.00 60.47 294 TYR A CA 1
ATOM 2353 C C . TYR A 1 294 ? -0.808 -1.280 12.227 1.00 60.47 294 TYR A C 1
ATOM 2355 O O . TYR A 1 294 ? -1.106 -0.611 13.207 1.00 60.47 294 TYR A O 1
ATOM 2363 N N . VAL A 1 295 ? -1.515 -1.247 11.090 1.00 59.62 295 VAL A N 1
ATOM 2364 C CA . VAL A 1 295 ? -2.637 -0.315 10.852 1.00 59.62 295 VAL A CA 1
ATOM 2365 C C . VAL A 1 295 ? -3.941 -0.789 11.497 1.00 59.62 295 VAL A C 1
ATOM 2367 O O . VAL A 1 295 ? -4.723 0.034 11.950 1.00 59.62 295 VAL A O 1
ATOM 2370 N N . ILE A 1 296 ? -4.189 -2.102 11.547 1.00 59.09 296 ILE A N 1
ATOM 2371 C CA . ILE A 1 296 ? -5.380 -2.673 12.202 1.00 59.09 296 ILE A CA 1
ATOM 2372 C C . ILE A 1 296 ? -5.108 -2.957 13.686 1.00 59.09 296 ILE A C 1
ATOM 2374 O O . ILE A 1 296 ? -6.036 -3.027 14.487 1.00 59.09 296 ILE A O 1
ATOM 2378 N N . GLY A 1 297 ? -3.836 -3.123 14.065 1.00 47.88 297 GLY A N 1
ATOM 2379 C CA . GLY A 1 297 ? -3.451 -3.474 15.429 1.00 47.88 297 GLY A CA 1
ATOM 2380 C C . GLY A 1 297 ? -3.335 -2.316 16.425 1.00 47.88 297 GLY A C 1
ATOM 2381 O O . GLY A 1 297 ? -3.292 -2.575 17.629 1.00 47.88 297 GLY A O 1
ATOM 2382 N N . PHE A 1 298 ? -3.296 -1.067 15.956 1.00 34.44 298 PHE A N 1
ATOM 2383 C CA . PHE A 1 298 ? -3.182 0.149 16.772 1.00 34.44 298 PHE A CA 1
ATOM 2384 C C . PHE A 1 298 ? -4.383 1.070 16.572 1.00 34.44 298 PHE A C 1
ATOM 2386 O O . PHE A 1 298 ? -4.783 1.694 17.583 1.00 34.44 298 PHE A O 1
#

Mean predicted aligned error: 13.26 Å

Secondary structure (DSSP, 8-state):
-EEEE---S-TTS-SEEE------TTSS-S-S-TT--EETTEEEEEEE-SS-HHHHHHHHHHHHHHHHHH-HHHHHHHHHHHHHHHGGG------GGGTT--SHHHHHHHHHHHHHHHHHHHHHH-SHHHHHHHHHHHHHHHHS-TTS-HHHHHHHHHHHHHHHHHHHHHHHHHHHHHHHHHHHHHHHHHHTT----HHHHHHHHTSTTGGGSPPPSSHHHHHHHHHIIIIIHHHHHHHHHHHTTT--HHHHHHHHHHHHHHH-GGGS-HHHHHHHHHHHHHHHHHHHHHHHHHHTT-

Organism: Carya illinoinensis (NCBI:txid32201)

pLDDT: mean 74.05, std 18.21, range [34.44, 96.5]

Solvent-accessible surface area (backbone atoms only — not comparable to full-atom values): 16789 Å² total; per-residue (Å²): 61,41,24,34,51,55,92,65,96,64,84,87,60,73,62,63,44,79,46,70,36,80,55,67,86,86,43,52,41,66,67,66,55,90,77,65,42,70,58,97,93,41,46,34,44,79,76,47,55,81,66,44,73,67,57,28,49,57,45,36,64,53,36,55,64,53,45,49,74,79,41,50,69,56,46,50,54,51,21,52,52,38,44,38,49,34,48,69,59,62,77,72,74,87,57,69,74,44,70,73,38,80,39,72,69,51,30,52,52,42,49,51,50,51,52,50,50,50,52,51,49,38,72,77,73,33,65,63,16,44,48,40,50,51,51,49,34,53,49,40,38,68,71,40,62,85,91,49,56,72,67,58,29,47,53,52,16,50,54,53,46,49,52,53,47,54,51,26,45,52,51,50,52,52,52,48,51,52,46,52,49,52,49,52,55,50,52,55,36,48,74,71,74,50,88,66,54,78,68,50,51,49,54,54,61,68,30,76,70,52,79,62,54,72,81,59,95,44,58,48,56,51,49,54,50,51,46,48,59,55,59,42,46,66,53,40,55,62,49,44,75,72,41,53,94,81,46,69,56,71,58,50,49,44,55,51,46,55,46,31,62,74,61,38,73,85,69,52,54,72,66,53,49,49,51,48,52,50,53,50,46,68,62,46,30,66,59,39,52,62,49,49,54,56,70,76,29,108

Foldseek 3Di:
DWWAFDDDPDPPDDRIDDDQLPDPDFAEQSPVPPPPADDPRTGIDDPDDPPDRVVSVVVNVVSLVVVCVVPVVVLLVLLVLLCQLCVVVPPDQPDPCLLVDQDPVSNVVVLVVSLVVSVVCCVPPNDRNVVSLVVQLVVQLVPPDPVDDSVVSNVRSVVLSVLSSSLSSSLNVLVNVVLVLVVVVQVVCVVVVDNDDPVVVVVVCVPPVVVPDDQPPTPSSVVSCCSCVPVVPVLVVVLCVVPVVPDPLSVLLSVVSVCCSVPNPVVDDPVSNVSNSVSVSSSSSSSVSVVCSVSVSD